Protein AF-0000000068825497 (afdb_homodimer)

Radius of gyration: 39.22 Å; Cα contacts (8 Å, |Δi|>4): 612; chains: 2; bounding box: 68×153×98 Å

Sequence (380 aa):
MENYKKGKNVEEPLNRNNIPIPNLPNNFLWMQVRGGSKIRNLLTHALNEFPETKNVVWTGFGPSVGKAVTCAELTKREYNNRLHQITKLSHRQVDEYWDPLLPELDKLVVKRKLPMIHIYLSIDPINSKELGYQAPGVFLPYKSHDPKAKKKFNNNRSKTNKKTNNKNLRKNENSGQSTSKDNTDVKMELMENYKKGKNVEEPLNRNNIPIPNLPNNFLWMQVRGGSKIRNLLTHALNEFPETKNVVWTGFGPSVGKAVTCAELTKREYNNRLHQITKLSHRQVDEYWDPLLPELDKLVVKRKLPMIHIYLSIDPINSKELGYQAPGVFLPYKSHDPKAKKKFNNNRSKTNKKTNNKNLRKNENSGQSTSKDNTDVKMEL

Foldseek 3Di:
DVQKAWDDKDWDDDDPVPPPDPPDDPQAAEQEFDPPDDLVVSLVVCVVCCVPRQKYKQKYWAPCQVVSVVSVQVNCVVVVQQKKKAKDKDWIKMWIWIGGNDPPDDIDTDIDTIIMMIMMIGNDDDDCPDHRIDGGDPDPPDDPPPVPPPPPPPPCPVPPPPPPVVDDDDDDDDDYDDDDDDYDDDDDDD/DVQKAWDDKDWDDDDPVPPPDPPDDPQAAEQEFDPPDDLVVSLVVCVVCCVPRQKYKQKYWAPCQVVSVVSVLVNCVVVVQQKKKAKDKDWIWMWIWIGGNDPVDDIDTDIDTIIMMIMMIGNDDDDCPDHRIDGGDPDPNDDPPPVPPPPPPVPCPPDDDDPDDDPDDDDDDDDDDDDDDDDDDPDDDD

Structure (mmCIF, N/CA/C/O backbone):
data_AF-0000000068825497-model_v1
#
loop_
_entity.id
_entity.type
_entity.pdbx_description
1 polymer 'DNA/RNA-binding protein Alba-like domain-containing protein'
#
loop_
_atom_site.group_PDB
_atom_site.id
_atom_site.type_symbol
_atom_site.label_atom_id
_atom_site.label_alt_id
_atom_site.label_comp_id
_atom_site.label_asym_id
_atom_site.label_entity_id
_atom_site.label_seq_id
_atom_site.pdbx_PDB_ins_code
_atom_site.Cartn_x
_atom_site.Cartn_y
_atom_site.Cartn_z
_atom_site.occupancy
_atom_site.B_iso_or_equiv
_atom_site.auth_seq_id
_atom_site.auth_comp_id
_atom_site.auth_asym_id
_atom_site.auth_atom_id
_atom_site.pdbx_PDB_model_num
ATOM 1 N N . MET A 1 1 ? 15.594 -28.062 -2.637 1 78.06 1 MET A N 1
ATOM 2 C CA . MET A 1 1 ? 16.516 -26.969 -2.289 1 78.06 1 MET A CA 1
ATOM 3 C C . MET A 1 1 ? 17.609 -27.469 -1.344 1 78.06 1 MET A C 1
ATOM 5 O O . MET A 1 1 ? 18.562 -26.734 -1.059 1 78.06 1 MET A O 1
ATOM 9 N N . GLU A 1 2 ? 17.594 -28.719 -0.977 1 86.69 2 GLU A N 1
ATOM 10 C CA . GLU A 1 2 ? 18.531 -29.297 -0.02 1 86.69 2 GLU A CA 1
ATOM 11 C C . GLU A 1 2 ? 19.953 -29.312 -0.585 1 86.69 2 GLU A C 1
ATOM 13 O O . GLU A 1 2 ? 20.922 -29.234 0.165 1 86.69 2 GLU A O 1
ATOM 18 N N . ASN A 1 3 ? 20.078 -29.438 -1.83 1 93.31 3 ASN A N 1
ATOM 19 C CA . ASN A 1 3 ? 21.391 -29.5 -2.447 1 93.31 3 ASN A CA 1
ATOM 20 C C . ASN A 1 3 ? 21.844 -28.125 -2.951 1 93.31 3 ASN A C 1
ATOM 22 O O . ASN A 1 3 ? 22.766 -28.031 -3.764 1 93.31 3 ASN A O 1
ATOM 26 N N . TYR A 1 4 ? 21.141 -27.141 -2.564 1 95.88 4 TYR A N 1
ATOM 27 C CA . TYR A 1 4 ? 21.453 -25.797 -3.037 1 95.88 4 TYR A CA 1
ATOM 28 C C . TYR A 1 4 ? 21.609 -24.828 -1.87 1 95.88 4 TYR A C 1
ATOM 30 O O . TYR A 1 4 ? 21.078 -25.062 -0.786 1 95.88 4 TYR A O 1
ATOM 38 N N . LYS A 1 5 ? 22.484 -23.828 -2.057 1 95.81 5 LYS A N 1
ATOM 39 C CA . LYS A 1 5 ? 22.609 -22.672 -1.158 1 95.81 5 LYS A CA 1
ATOM 40 C C . LYS A 1 5 ? 22.172 -21.391 -1.852 1 95.81 5 LYS A C 1
ATOM 42 O O . LYS A 1 5 ? 22.5 -21.172 -3.02 1 95.81 5 LYS A O 1
ATOM 47 N N . LYS A 1 6 ? 21.406 -20.578 -1.039 1 93.69 6 LYS A N 1
ATOM 48 C CA . LYS A 1 6 ? 20.938 -19.328 -1.613 1 93.69 6 LYS A CA 1
ATOM 49 C C . LYS A 1 6 ? 22.109 -18.422 -2.01 1 93.69 6 LYS A C 1
ATOM 51 O O . LYS A 1 6 ? 23.062 -18.266 -1.241 1 93.69 6 LYS A O 1
ATOM 56 N N . GLY A 1 7 ? 22.047 -17.953 -3.213 1 94.88 7 GLY A N 1
ATOM 57 C CA . GLY A 1 7 ? 23.047 -17.031 -3.729 1 94.88 7 GLY A CA 1
ATOM 58 C C . GLY A 1 7 ? 22.578 -15.594 -3.77 1 94.88 7 GLY A C 1
ATOM 59 O O . GLY A 1 7 ? 21.953 -15.117 -2.824 1 94.88 7 GLY A O 1
ATOM 60 N N . LYS A 1 8 ? 22.969 -14.891 -4.812 1 94.88 8 LYS A N 1
ATOM 61 C CA . LYS A 1 8 ? 22.656 -13.469 -4.941 1 94.88 8 LYS A CA 1
ATOM 62 C C . LYS A 1 8 ? 21.25 -13.266 -5.504 1 94.88 8 LYS A C 1
ATOM 64 O O . LYS A 1 8 ? 20.719 -14.141 -6.191 1 94.88 8 LYS A O 1
ATOM 69 N N . ASN A 1 9 ? 20.688 -12.156 -5.102 1 93.81 9 ASN A N 1
ATOM 70 C CA . ASN A 1 9 ? 19.453 -11.68 -5.723 1 93.81 9 ASN A CA 1
ATOM 71 C C . ASN A 1 9 ? 19.734 -10.547 -6.711 1 93.81 9 ASN A C 1
ATOM 73 O O . ASN A 1 9 ? 20.547 -9.664 -6.441 1 93.81 9 ASN A O 1
ATOM 77 N N . VAL A 1 10 ? 19.125 -10.68 -7.891 1 95 10 VAL A N 1
ATOM 78 C CA . VAL A 1 10 ? 19.219 -9.609 -8.883 1 95 10 VAL A CA 1
ATOM 79 C C . VAL A 1 10 ? 17.812 -9.078 -9.188 1 95 10 VAL A C 1
ATOM 81 O O . VAL A 1 10 ? 16.969 -9.805 -9.703 1 95 10 VAL A O 1
ATOM 84 N N . GLU A 1 11 ? 17.625 -7.785 -8.852 1 93.62 11 GLU A N 1
ATOM 85 C CA . GLU A 1 11 ? 16.328 -7.156 -9.086 1 93.62 11 GLU A CA 1
ATOM 86 C C . GLU A 1 11 ? 16.266 -6.539 -10.484 1 93.62 11 GLU A C 1
ATOM 88 O O . GLU A 1 11 ? 17.25 -5.945 -10.945 1 93.62 11 GLU A O 1
ATOM 93 N N . GLU A 1 12 ? 15.117 -6.719 -11.07 1 94 12 GLU A N 1
ATOM 94 C CA . GLU A 1 12 ? 14.883 -6.039 -12.344 1 94 12 GLU A CA 1
ATOM 95 C C . GLU A 1 12 ? 15.086 -4.531 -12.203 1 94 12 GLU A C 1
ATOM 97 O O . GLU A 1 12 ? 14.602 -3.918 -11.25 1 94 12 GLU A O 1
ATOM 102 N N . PRO A 1 13 ? 15.891 -3.98 -13.133 1 94.38 13 PRO A N 1
ATOM 103 C CA . PRO A 1 13 ? 16.062 -2.529 -13.062 1 94.38 13 PRO A CA 1
ATOM 104 C C . PRO A 1 13 ? 14.758 -1.767 -13.219 1 94.38 13 PRO A C 1
ATOM 106 O O . PRO A 1 13 ? 13.891 -2.17 -14 1 94.38 13 PRO A O 1
ATOM 109 N N . LEU A 1 14 ? 14.672 -0.689 -12.43 1 95.19 14 LEU A N 1
ATOM 110 C CA . LEU A 1 14 ? 13.508 0.176 -12.562 1 95.19 14 LEU A CA 1
ATOM 111 C C . LEU A 1 14 ? 13.656 1.101 -13.766 1 95.19 14 LEU A C 1
ATOM 113 O O . LEU A 1 14 ? 14.734 1.627 -14.023 1 95.19 14 LEU A O 1
ATOM 117 N N . ASN A 1 15 ? 12.547 1.117 -14.5 1 95.25 15 ASN A N 1
ATOM 118 C CA . ASN A 1 15 ? 12.5 1.943 -15.703 1 95.25 15 ASN A CA 1
ATOM 119 C C . ASN A 1 15 ? 11.305 2.898 -15.68 1 95.25 15 ASN A C 1
ATOM 121 O O . ASN A 1 15 ? 10.164 2.471 -15.5 1 95.25 15 ASN A O 1
ATOM 125 N N . ARG A 1 16 ? 11.531 4.141 -15.953 1 95.56 16 ARG A N 1
ATOM 126 C CA . ARG A 1 16 ? 10.523 5.199 -15.914 1 95.56 16 ARG A CA 1
ATOM 127 C C . ARG A 1 16 ? 9.398 4.922 -16.891 1 95.56 16 ARG A C 1
ATOM 129 O O . ARG A 1 16 ? 8.234 5.254 -16.625 1 95.56 16 ARG A O 1
ATOM 136 N N . ASN A 1 17 ? 9.742 4.281 -17.969 1 94.19 17 ASN A N 1
ATOM 137 C CA . ASN A 1 17 ? 8.781 4.043 -19.031 1 94.19 17 ASN A CA 1
ATOM 138 C C . ASN A 1 17 ? 7.875 2.854 -18.719 1 94.19 17 ASN A C 1
ATOM 140 O O . ASN A 1 17 ? 6.855 2.65 -19.391 1 94.19 17 ASN A O 1
ATOM 144 N N . ASN A 1 18 ? 8.211 2.146 -17.672 1 94.69 18 ASN A N 1
ATOM 145 C CA . ASN A 1 18 ? 7.438 0.956 -17.344 1 94.69 18 ASN A CA 1
ATOM 146 C C . ASN A 1 18 ? 6.473 1.218 -16.188 1 94.69 18 ASN A C 1
ATOM 148 O O . ASN A 1 18 ? 5.758 0.315 -15.758 1 94.69 18 ASN A O 1
ATOM 152 N N . ILE A 1 19 ? 6.465 2.426 -15.695 1 97.12 19 ILE A N 1
ATOM 153 C CA . ILE A 1 19 ? 5.48 2.768 -14.68 1 97.12 19 ILE A CA 1
ATOM 154 C C . ILE A 1 19 ? 4.074 2.658 -15.258 1 97.12 19 ILE A C 1
ATOM 156 O O . ILE A 1 19 ? 3.777 3.254 -16.297 1 97.12 19 ILE A O 1
ATOM 160 N N . PRO A 1 20 ? 3.26 1.878 -14.578 1 96.31 20 PRO A N 1
ATOM 161 C CA . PRO A 1 20 ? 1.957 1.578 -15.18 1 96.31 20 PRO A CA 1
ATOM 162 C C . PRO A 1 20 ? 0.936 2.691 -14.961 1 96.31 20 PRO A C 1
ATOM 164 O O . PRO A 1 20 ? -0.223 2.416 -14.641 1 96.31 20 PRO A O 1
ATOM 167 N N . ILE A 1 21 ? 1.266 3.859 -15.008 1 97.19 21 ILE A N 1
ATOM 168 C CA . ILE A 1 21 ? 0.404 5.035 -14.945 1 97.19 21 ILE A CA 1
ATOM 169 C C . ILE A 1 21 ? 0.469 5.793 -16.266 1 97.19 21 ILE A C 1
ATOM 171 O O . ILE A 1 21 ? 1.541 6.238 -16.688 1 97.19 21 ILE A O 1
ATOM 175 N N . PRO A 1 22 ? -0.657 5.922 -16.891 1 96.38 22 PRO A N 1
ATOM 176 C CA . PRO A 1 22 ? -0.635 6.547 -18.219 1 96.38 22 PRO A CA 1
ATOM 177 C C . PRO A 1 22 ? -0.431 8.062 -18.156 1 96.38 22 PRO A C 1
ATOM 179 O O . PRO A 1 22 ? -0.707 8.68 -17.125 1 96.38 22 PRO A O 1
ATOM 182 N N . ASN A 1 23 ? 0.125 8.641 -19.188 1 96.19 23 ASN A N 1
ATOM 183 C CA . ASN A 1 23 ? 0.202 10.07 -19.453 1 96.19 23 ASN A CA 1
ATOM 184 C C . ASN A 1 23 ? 0.999 10.797 -18.375 1 96.19 23 ASN A C 1
ATOM 186 O O . ASN A 1 23 ? 0.634 11.906 -17.969 1 96.19 23 ASN A O 1
ATOM 190 N N . LEU A 1 24 ? 1.971 10.133 -17.859 1 97.81 24 LEU A N 1
ATOM 191 C CA . LEU A 1 24 ? 2.883 10.828 -16.953 1 97.81 24 LEU A CA 1
ATOM 192 C C . LEU A 1 24 ? 3.643 11.93 -17.688 1 97.81 24 LEU A C 1
ATOM 194 O O . LEU A 1 24 ? 4.113 11.719 -18.812 1 97.81 24 LEU A O 1
ATOM 198 N N . PRO A 1 25 ? 3.691 13.078 -17.062 1 97.5 25 PRO A N 1
ATOM 199 C CA . PRO A 1 25 ? 4.52 14.094 -17.719 1 97.5 25 PRO A CA 1
ATOM 200 C C . PRO A 1 25 ? 5.996 13.711 -17.766 1 97.5 25 PRO A C 1
ATOM 202 O O . PRO A 1 25 ? 6.445 12.875 -16.984 1 97.5 25 PRO A O 1
ATOM 205 N N . ASN A 1 26 ? 6.777 14.312 -18.625 1 95.62 26 ASN A N 1
ATOM 206 C CA . ASN A 1 26 ? 8.188 13.977 -18.797 1 95.62 26 ASN A CA 1
ATOM 207 C C . ASN A 1 26 ? 9.023 14.406 -17.594 1 95.62 26 ASN A C 1
ATOM 209 O O . ASN A 1 26 ? 10.023 13.773 -17.266 1 95.62 26 ASN A O 1
ATOM 213 N N . ASN A 1 27 ? 8.586 15.414 -16.953 1 96.38 27 ASN A N 1
ATOM 214 C CA . ASN A 1 27 ? 9.422 16 -15.906 1 96.38 27 ASN A CA 1
ATOM 215 C C . ASN A 1 27 ? 8.93 15.625 -14.508 1 96.38 27 ASN A C 1
ATOM 217 O O . ASN A 1 27 ? 9.195 16.344 -13.539 1 96.38 27 ASN A O 1
ATOM 221 N N . PHE A 1 28 ? 8.227 14.523 -14.391 1 98.38 28 PHE A N 1
ATOM 222 C CA . PHE A 1 28 ? 7.781 14.156 -13.055 1 98.38 28 PHE A CA 1
ATOM 223 C C . PHE A 1 28 ? 8.961 13.75 -12.18 1 98.38 28 PHE A C 1
ATOM 225 O O . PHE A 1 28 ? 9.945 13.195 -12.68 1 98.38 28 PHE A O 1
ATOM 232 N N . LEU A 1 29 ? 8.852 14.078 -10.914 1 98.75 29 LEU A N 1
ATOM 233 C CA . LEU A 1 29 ? 9.82 13.602 -9.93 1 98.75 29 LEU A CA 1
ATOM 234 C C . LEU A 1 29 ? 9.57 12.141 -9.586 1 98.75 29 LEU A C 1
ATOM 236 O O . LEU A 1 29 ? 8.43 11.75 -9.297 1 98.75 29 LEU A O 1
ATOM 240 N N . TRP A 1 30 ? 10.586 11.328 -9.656 1 98.81 30 TRP A N 1
ATOM 241 C CA . TRP A 1 30 ? 10.43 9.922 -9.328 1 98.81 30 TRP A CA 1
ATOM 242 C C . TRP A 1 30 ? 11.188 9.578 -8.047 1 98.81 30 TRP A C 1
ATOM 244 O O . TRP A 1 30 ? 12.422 9.531 -8.039 1 98.81 30 TRP A O 1
ATOM 254 N N . MET A 1 31 ? 10.414 9.297 -7.02 1 98.75 31 MET A N 1
ATOM 255 C CA . MET A 1 31 ? 10.953 8.898 -5.723 1 98.75 31 MET A CA 1
ATOM 256 C C . MET A 1 31 ? 10.93 7.383 -5.562 1 98.75 31 MET A C 1
ATOM 258 O O . MET A 1 31 ? 9.867 6.793 -5.367 1 98.75 31 MET A O 1
ATOM 262 N N . GLN A 1 32 ? 12.016 6.754 -5.629 1 97.81 32 GLN A N 1
ATOM 263 C CA . GLN A 1 32 ? 12.141 5.312 -5.426 1 97.81 32 GLN A CA 1
ATOM 264 C C . GLN A 1 32 ? 12.492 4.992 -3.977 1 97.81 32 GLN A C 1
ATOM 266 O O . GLN A 1 32 ? 13.625 5.211 -3.543 1 97.81 32 GLN A O 1
ATOM 271 N N . VAL A 1 33 ? 11.562 4.434 -3.316 1 97.81 33 VAL A N 1
ATOM 272 C CA . VAL A 1 33 ? 11.703 4.176 -1.887 1 97.81 33 VAL A CA 1
ATOM 273 C C . VAL A 1 33 ? 12.352 2.811 -1.668 1 97.81 33 VAL A C 1
ATOM 275 O O . VAL A 1 33 ? 11.898 1.809 -2.232 1 97.81 33 VAL A O 1
ATOM 278 N N . ARG A 1 34 ? 13.359 2.807 -0.888 1 93.81 34 ARG A N 1
ATOM 279 C CA . ARG A 1 34 ? 14.062 1.57 -0.555 1 93.81 34 ARG A CA 1
ATOM 280 C C . ARG A 1 34 ? 13.992 1.285 0.941 1 93.81 34 ARG A C 1
ATOM 282 O O . ARG A 1 34 ? 13.656 2.17 1.731 1 93.81 34 ARG A O 1
ATOM 289 N N . GLY A 1 35 ? 14.305 0.01 1.311 1 88.19 35 GLY A N 1
ATOM 290 C CA . GLY A 1 35 ? 14.242 -0.411 2.701 1 88.19 35 GLY A CA 1
ATOM 291 C C . GLY A 1 35 ? 15.086 0.449 3.623 1 88.19 35 GLY A C 1
ATOM 292 O O . GLY A 1 35 ? 14.641 0.825 4.707 1 88.19 35 GLY A O 1
ATOM 293 N N . GLY A 1 36 ? 16.188 0.831 3.158 1 90.62 36 GLY A N 1
ATOM 294 C CA . GLY A 1 36 ? 17.109 1.592 4 1 90.62 36 GLY A CA 1
ATOM 295 C C . GLY A 1 36 ? 16.891 3.09 3.912 1 90.62 36 GLY A C 1
ATOM 296 O O . GLY A 1 36 ? 17.547 3.861 4.609 1 90.62 36 GLY A O 1
ATOM 297 N N . SER A 1 37 ? 15.898 3.525 3.211 1 92.81 37 SER A N 1
ATOM 298 C CA . SER A 1 37 ? 15.664 4.957 3.035 1 92.81 37 SER A CA 1
ATOM 299 C C . SER A 1 37 ? 15.039 5.57 4.285 1 92.81 37 SER A C 1
ATOM 301 O O . SER A 1 37 ? 14.188 4.953 4.922 1 92.81 37 SER A O 1
ATOM 303 N N . LYS A 1 38 ? 15.469 6.734 4.605 1 95.19 38 LYS A N 1
ATOM 304 C CA . LYS A 1 38 ? 14.844 7.496 5.684 1 95.19 38 LYS A CA 1
ATOM 305 C C . LYS A 1 38 ? 13.719 8.375 5.148 1 95.19 38 LYS A C 1
ATOM 307 O O . LYS A 1 38 ? 13.938 9.195 4.25 1 95.19 38 LYS A O 1
ATOM 312 N N . ILE A 1 39 ? 12.594 8.297 5.703 1 95.56 39 ILE A N 1
ATOM 313 C CA . ILE A 1 39 ? 11.414 9.016 5.242 1 95.56 39 ILE A CA 1
ATOM 314 C C . ILE A 1 39 ? 11.68 10.516 5.262 1 95.56 39 ILE A C 1
ATOM 316 O O . ILE A 1 39 ? 11.32 11.234 4.324 1 95.56 39 ILE A O 1
ATOM 320 N N . ARG A 1 40 ? 12.297 11.023 6.242 1 96.38 40 ARG A N 1
ATOM 321 C CA . ARG A 1 40 ? 12.578 12.445 6.395 1 96.38 40 ARG A CA 1
ATOM 322 C C . ARG A 1 40 ? 13.398 12.969 5.219 1 96.38 40 ARG A C 1
ATOM 324 O O . ARG A 1 40 ? 13.109 14.039 4.684 1 96.38 40 ARG A O 1
ATOM 331 N N . ASN A 1 41 ? 14.359 12.172 4.91 1 97.69 41 ASN A N 1
ATOM 332 C CA . ASN A 1 41 ? 15.211 12.57 3.791 1 97.69 41 ASN A CA 1
ATOM 333 C C . ASN A 1 41 ? 14.438 12.57 2.475 1 97.69 41 ASN A C 1
ATOM 335 O O . ASN A 1 41 ? 14.578 13.492 1.67 1 97.69 41 ASN A O 1
ATOM 339 N N . LEU A 1 42 ? 13.688 11.539 2.307 1 98.25 42 LEU A N 1
ATOM 340 C CA . LEU A 1 42 ? 12.867 11.422 1.102 1 98.25 42 LEU A CA 1
ATOM 341 C C . LEU A 1 42 ? 11.914 12.602 0.973 1 98.25 42 LEU A C 1
ATOM 343 O O . LEU A 1 42 ? 11.836 13.227 -0.087 1 98.25 42 LEU A O 1
ATOM 347 N N . LEU A 1 43 ? 11.266 12.945 2.012 1 98.12 43 LEU A N 1
ATOM 348 C CA . LEU A 1 43 ? 10.266 14.008 2.002 1 98.12 43 LEU A CA 1
ATOM 349 C C . LEU A 1 43 ? 10.914 15.367 1.771 1 98.12 43 LEU A C 1
ATOM 351 O O . LEU A 1 43 ? 10.398 16.172 0.998 1 98.12 43 LEU A O 1
ATOM 355 N N . THR A 1 44 ? 12 15.555 2.49 1 98.38 44 THR A N 1
ATOM 356 C CA . THR A 1 44 ? 12.719 16.812 2.314 1 98.38 44 THR A CA 1
ATOM 357 C C . THR A 1 44 ? 13.078 17.031 0.848 1 98.38 44 THR A C 1
ATOM 359 O O . THR A 1 44 ? 12.812 18.094 0.29 1 98.38 44 THR A O 1
ATOM 362 N N . HIS A 1 45 ? 13.594 16.016 0.27 1 98.38 45 HIS A N 1
ATOM 363 C CA . HIS A 1 45 ? 13.969 16.109 -1.136 1 98.38 45 HIS A CA 1
ATOM 364 C C . HIS A 1 45 ? 12.75 16.344 -2.018 1 98.38 45 HIS A C 1
ATOM 366 O O . HIS A 1 45 ? 12.758 17.219 -2.879 1 98.38 45 HIS A O 1
ATOM 372 N N . ALA A 1 46 ? 11.766 15.562 -1.835 1 98.69 46 ALA A N 1
ATOM 373 C CA . ALA A 1 46 ? 10.555 15.648 -2.65 1 98.69 46 ALA A CA 1
ATOM 374 C C . ALA A 1 46 ? 9.906 17.016 -2.525 1 98.69 46 ALA A C 1
ATOM 376 O O . ALA A 1 46 ? 9.492 17.609 -3.527 1 98.69 46 ALA A O 1
ATOM 377 N N . LEU A 1 47 ? 9.852 17.531 -1.356 1 98.25 47 LEU A N 1
ATOM 378 C CA . LEU A 1 47 ? 9.18 18.812 -1.118 1 98.25 47 LEU A CA 1
ATOM 379 C C . LEU A 1 47 ? 9.984 19.969 -1.689 1 98.25 47 LEU A C 1
ATOM 381 O O . LEU A 1 47 ? 9.414 20.984 -2.084 1 98.25 47 LEU A O 1
ATOM 385 N N . ASN A 1 48 ? 11.234 19.766 -1.712 1 98.5 48 ASN A N 1
ATOM 386 C CA . ASN A 1 48 ? 12.086 20.766 -2.326 1 98.5 48 ASN A CA 1
ATOM 387 C C . ASN A 1 48 ? 11.914 20.797 -3.842 1 98.5 48 ASN A C 1
ATOM 389 O O . ASN A 1 48 ? 11.953 21.875 -4.453 1 98.5 48 ASN A O 1
ATOM 393 N N . GLU A 1 49 ? 11.711 19.688 -4.48 1 98.5 49 GLU A N 1
ATOM 394 C CA . GLU A 1 49 ? 11.656 19.578 -5.934 1 98.5 49 GLU A CA 1
ATOM 395 C C . GLU A 1 49 ? 10.227 19.766 -6.449 1 98.5 49 GLU A C 1
ATOM 397 O O . GLU A 1 49 ? 10.023 20.234 -7.57 1 98.5 49 GLU A O 1
ATOM 402 N N . PHE A 1 50 ? 9.25 19.484 -5.703 1 98.38 50 PH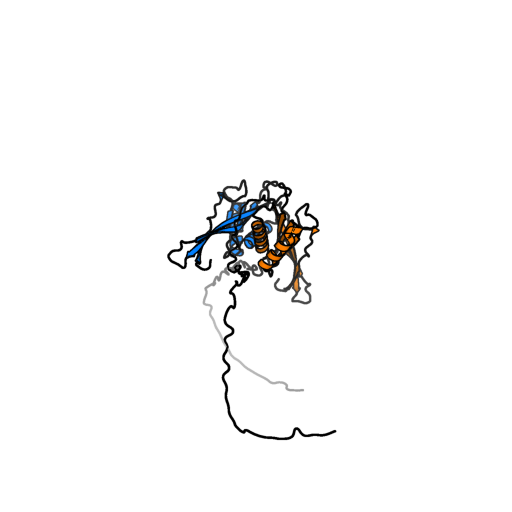E A N 1
ATOM 403 C CA . PHE A 1 50 ? 7.855 19.359 -6.129 1 98.38 50 PHE A CA 1
ATOM 404 C C . PHE A 1 50 ? 7.34 20.703 -6.652 1 98.38 50 PHE A C 1
ATOM 406 O O . PHE A 1 50 ? 6.594 20.734 -7.633 1 98.38 50 PHE A O 1
ATOM 413 N N . PRO A 1 51 ? 7.715 21.828 -6.008 1 97.75 51 PRO A N 1
ATOM 414 C CA . PRO A 1 51 ? 7.219 23.109 -6.527 1 97.75 51 PRO A CA 1
ATOM 415 C C . PRO A 1 51 ? 7.566 23.328 -8 1 97.75 51 PRO A C 1
ATOM 417 O O . PRO A 1 51 ? 6.801 23.953 -8.734 1 97.75 51 PRO A O 1
ATOM 420 N N . GLU A 1 52 ? 8.586 22.75 -8.438 1 97.81 52 GLU A N 1
ATOM 421 C CA . GLU A 1 52 ? 9 22.891 -9.836 1 97.81 52 GLU A CA 1
ATOM 422 C C . GLU A 1 52 ? 8.359 21.828 -10.711 1 97.81 52 GLU A C 1
ATOM 424 O O . GLU A 1 52 ? 7.836 22.125 -11.789 1 97.81 52 GLU A O 1
ATOM 429 N N . THR A 1 53 ? 8.312 20.625 -10.258 1 98 53 THR A N 1
ATOM 430 C CA . THR A 1 53 ? 7.855 19.516 -11.078 1 98 53 THR A CA 1
ATOM 431 C C . THR A 1 53 ? 6.332 19.406 -11.055 1 98 53 THR A C 1
ATOM 433 O O . THR A 1 53 ? 5.715 19.031 -12.047 1 98 53 THR A O 1
ATOM 436 N N . LYS A 1 54 ? 5.734 19.641 -9.844 1 98.25 54 LYS A N 1
ATOM 437 C CA . LYS A 1 54 ? 4.297 19.625 -9.594 1 98.25 54 LYS A CA 1
ATOM 438 C C . LYS A 1 54 ? 3.727 18.219 -9.742 1 98.25 54 LYS A C 1
ATOM 440 O O . LYS A 1 54 ? 2.514 18.016 -9.648 1 98.25 54 LYS A O 1
ATOM 445 N N . ASN A 1 55 ? 4.586 17.266 -10.117 1 98.75 55 ASN A N 1
ATOM 446 C CA . ASN A 1 55 ? 4.285 15.852 -10.32 1 98.75 55 ASN A CA 1
ATOM 447 C C . ASN A 1 55 ? 5.32 14.953 -9.648 1 98.75 55 ASN A C 1
ATOM 449 O O . ASN A 1 55 ? 6.523 15.148 -9.828 1 98.75 55 ASN A O 1
ATOM 453 N N . VAL A 1 56 ? 4.836 14.031 -8.891 1 98.88 56 VAL A N 1
ATOM 454 C CA . VAL A 1 56 ? 5.758 13.102 -8.242 1 98.88 56 VAL A CA 1
ATOM 455 C C . VAL A 1 56 ? 5.156 11.695 -8.25 1 98.88 56 VAL A C 1
ATOM 457 O O . VAL A 1 56 ? 3.949 11.523 -8.078 1 98.88 56 VAL A O 1
ATOM 460 N N . VAL A 1 57 ? 5.965 10.688 -8.469 1 98.94 57 VAL A N 1
ATOM 461 C CA . VAL A 1 57 ? 5.602 9.281 -8.312 1 98.94 57 VAL A CA 1
ATOM 462 C C . VAL A 1 57 ? 6.41 8.664 -7.18 1 98.94 57 VAL A C 1
ATOM 464 O O . VAL A 1 57 ? 7.641 8.664 -7.219 1 98.94 57 VAL A O 1
ATOM 467 N N . TRP A 1 58 ? 5.707 8.195 -6.227 1 98.81 58 TRP A N 1
ATOM 468 C CA . TRP A 1 58 ? 6.312 7.395 -5.168 1 98.81 58 TRP A CA 1
ATOM 469 C C . TRP A 1 58 ? 6.242 5.91 -5.512 1 98.81 58 TRP A C 1
ATOM 471 O O . TRP A 1 58 ? 5.156 5.359 -5.715 1 98.81 58 TRP A O 1
ATOM 481 N N . THR A 1 59 ? 7.383 5.25 -5.609 1 98.56 59 THR A N 1
ATOM 482 C CA . THR A 1 59 ? 7.438 3.82 -5.906 1 98.56 59 THR A CA 1
ATOM 483 C C . THR A 1 59 ? 8.125 3.061 -4.773 1 98.56 59 THR A C 1
ATOM 485 O O . THR A 1 59 ? 9.203 3.443 -4.328 1 98.56 59 THR A O 1
ATOM 488 N N . GLY A 1 60 ? 7.449 2.102 -4.262 1 97.38 60 GLY A N 1
ATOM 489 C CA . GLY A 1 60 ? 8.008 1.186 -3.281 1 97.38 60 GLY A CA 1
ATOM 490 C C . GLY A 1 60 ? 7.77 -0.273 -3.621 1 97.38 60 GLY A C 1
ATOM 491 O O . GLY A 1 60 ? 6.773 -0.608 -4.266 1 97.38 60 GLY A O 1
ATOM 492 N N . PHE A 1 61 ? 8.57 -1.175 -3.133 1 95.19 61 PHE A N 1
ATOM 493 C CA . PHE A 1 61 ? 8.445 -2.604 -3.395 1 95.19 61 PHE A CA 1
ATOM 494 C C . PHE A 1 61 ? 8.891 -3.416 -2.184 1 95.19 61 PHE A C 1
ATOM 496 O O . PHE A 1 61 ? 9.758 -2.986 -1.428 1 95.19 61 PHE A O 1
ATOM 503 N N . GLY A 1 62 ? 8.312 -4.578 -2.098 1 91.56 62 GLY A N 1
ATOM 504 C CA . GLY A 1 62 ? 8.594 -5.402 -0.935 1 91.56 62 GLY A CA 1
ATOM 505 C C . GLY A 1 62 ? 8.336 -4.691 0.38 1 91.56 62 GLY A C 1
ATOM 506 O O . GLY A 1 62 ? 7.238 -4.176 0.605 1 91.56 62 GLY A O 1
ATOM 507 N N . PRO A 1 63 ? 9.328 -4.637 1.197 1 89.62 63 PRO A N 1
ATOM 508 C CA . PRO A 1 63 ? 9.164 -4.031 2.521 1 89.62 63 PRO A CA 1
ATOM 509 C C . PRO A 1 63 ? 8.961 -2.52 2.459 1 89.62 63 PRO A C 1
ATOM 511 O O . PRO A 1 63 ? 8.531 -1.91 3.443 1 89.62 63 PRO A O 1
ATOM 514 N N . SER A 1 64 ? 9.203 -1.928 1.344 1 95.75 64 SER A N 1
ATOM 515 C CA . SER A 1 64 ? 9.156 -0.472 1.267 1 95.75 64 SER A CA 1
ATOM 516 C C . SER A 1 64 ? 7.801 0.008 0.757 1 95.75 64 SER A C 1
ATOM 518 O O . SER A 1 64 ? 7.562 1.213 0.658 1 95.75 64 SER A O 1
ATOM 520 N N . VAL A 1 65 ? 6.941 -0.85 0.498 1 96.06 65 VAL A N 1
ATOM 521 C CA . VAL A 1 65 ? 5.609 -0.489 0.021 1 96.06 65 VAL A CA 1
ATOM 522 C C . VAL A 1 65 ? 4.938 0.446 1.022 1 96.06 65 VAL A C 1
ATOM 524 O O . VAL A 1 65 ? 4.445 1.515 0.651 1 96.06 65 VAL A O 1
ATOM 527 N N . GLY A 1 66 ? 4.891 0.041 2.275 1 94.69 66 GLY A N 1
ATOM 528 C CA . GLY A 1 66 ? 4.297 0.873 3.312 1 94.69 66 GLY A CA 1
ATOM 529 C C . GLY A 1 66 ? 4.934 2.248 3.408 1 94.69 66 GLY A C 1
ATOM 530 O O . GLY A 1 66 ? 4.238 3.244 3.615 1 94.69 66 GLY A O 1
ATOM 531 N N . LYS A 1 67 ? 6.211 2.279 3.299 1 95.56 67 LYS A N 1
ATOM 532 C CA . LYS A 1 67 ? 6.941 3.541 3.361 1 95.56 67 LYS A CA 1
ATOM 533 C C . LYS A 1 67 ? 6.535 4.469 2.221 1 95.56 67 LYS A C 1
ATOM 535 O O . LYS A 1 67 ? 6.414 5.68 2.41 1 95.56 67 LYS A O 1
ATOM 540 N N . ALA A 1 68 ? 6.371 3.885 1.044 1 97.81 68 ALA A N 1
ATOM 541 C CA . ALA A 1 68 ? 5.93 4.672 -0.103 1 97.81 68 ALA A CA 1
ATOM 542 C C . ALA A 1 68 ? 4.551 5.277 0.145 1 97.81 68 ALA A C 1
ATOM 544 O O . ALA A 1 68 ? 4.316 6.449 -0.161 1 97.81 68 ALA A O 1
ATOM 545 N N . VAL A 1 69 ? 3.676 4.496 0.761 1 97.31 69 VAL A N 1
ATOM 546 C CA . VAL A 1 69 ? 2.332 4.977 1.073 1 97.31 69 VAL A CA 1
ATOM 547 C C . VAL A 1 69 ? 2.414 6.129 2.07 1 97.31 69 VAL A C 1
ATOM 549 O O . VAL A 1 69 ? 1.745 7.152 1.899 1 97.31 69 VAL A O 1
ATOM 552 N N . THR A 1 70 ? 3.23 5.996 3.033 1 95.31 70 THR A N 1
ATOM 553 C CA . THR A 1 70 ? 3.418 7.027 4.051 1 95.31 70 THR A CA 1
ATOM 554 C C . THR A 1 70 ? 3.951 8.312 3.428 1 95.31 70 THR A C 1
ATOM 556 O O . THR A 1 70 ? 3.455 9.406 3.719 1 95.31 70 THR A O 1
ATOM 559 N N . CYS A 1 71 ? 4.918 8.188 2.6 1 97.38 71 CYS A N 1
ATOM 560 C CA . CYS A 1 71 ? 5.492 9.359 1.952 1 97.38 71 CYS A CA 1
ATOM 561 C C . CYS A 1 71 ? 4.453 10.078 1.102 1 97.38 71 CYS A C 1
ATOM 563 O O . CYS A 1 71 ? 4.371 11.305 1.117 1 97.38 71 CYS A O 1
ATOM 565 N N . ALA A 1 72 ? 3.736 9.305 0.383 1 97.62 72 ALA A N 1
ATOM 566 C CA . ALA A 1 72 ? 2.684 9.883 -0.447 1 97.62 72 ALA A CA 1
ATOM 567 C C . ALA A 1 72 ? 1.684 10.664 0.401 1 97.62 72 ALA A C 1
ATOM 569 O O . ALA A 1 72 ? 1.307 11.781 0.053 1 97.62 72 ALA A O 1
ATOM 570 N N . GLU A 1 73 ? 1.308 10.086 1.486 1 95.19 73 GLU A N 1
ATOM 571 C CA . GLU A 1 73 ? 0.353 10.727 2.383 1 95.19 73 GLU A CA 1
ATOM 572 C C . GLU A 1 73 ? 0.922 12.023 2.959 1 95.19 73 GLU A C 1
ATOM 574 O O . GLU A 1 73 ? 0.227 13.039 3.021 1 95.19 73 GLU A O 1
ATOM 579 N N . LEU A 1 74 ? 2.08 11.953 3.402 1 95 74 LEU A N 1
ATOM 580 C CA . LEU A 1 74 ? 2.723 13.141 3.971 1 95 74 LEU A CA 1
ATOM 581 C C . LEU A 1 74 ? 2.873 14.234 2.92 1 95 74 LEU A C 1
ATOM 583 O O . LEU A 1 74 ? 2.727 15.414 3.227 1 95 74 LEU A O 1
ATOM 587 N N . THR A 1 75 ? 3.205 13.828 1.695 1 97.19 75 THR A N 1
ATOM 588 C CA . THR A 1 75 ? 3.264 14.797 0.607 1 97.19 75 THR A CA 1
ATOM 589 C C . THR A 1 75 ? 1.912 15.477 0.418 1 97.19 75 THR A C 1
ATOM 591 O O . THR A 1 75 ? 1.842 16.703 0.299 1 97.19 75 THR A O 1
ATOM 594 N N . LYS A 1 76 ? 0.875 14.695 0.407 1 95.69 76 LYS A N 1
ATOM 595 C CA . LYS A 1 76 ? -0.468 15.25 0.259 1 95.69 76 LYS A CA 1
ATOM 596 C C . LYS A 1 76 ? -0.78 16.25 1.374 1 95.69 76 LYS A C 1
ATOM 598 O O . LYS A 1 76 ? -1.353 17.312 1.123 1 95.69 76 LYS A O 1
ATOM 603 N N . ARG A 1 77 ? -0.396 15.914 2.518 1 92.69 77 ARG A N 1
ATOM 604 C CA . ARG A 1 77 ? -0.655 16.781 3.664 1 92.69 77 ARG A CA 1
ATOM 605 C C . ARG A 1 77 ? 0.057 18.125 3.512 1 92.69 77 ARG A C 1
ATOM 607 O O . ARG A 1 77 ? -0.5 19.172 3.848 1 92.69 77 ARG A O 1
ATOM 614 N N . GLU A 1 78 ? 1.258 18 3.074 1 95.56 78 GLU A N 1
ATOM 615 C CA . GLU A 1 78 ? 2.039 19.219 2.885 1 95.56 78 GLU A CA 1
ATOM 616 C C . GLU A 1 78 ? 1.347 20.172 1.915 1 95.56 78 GLU A C 1
ATOM 618 O O . GLU A 1 78 ? 1.581 21.391 1.953 1 95.56 78 GLU A O 1
ATOM 623 N N . TYR A 1 79 ? 0.456 19.688 1.101 1 96.44 79 TYR A N 1
ATOM 624 C CA . TYR A 1 79 ? -0.267 20.484 0.126 1 96.44 79 TYR A CA 1
ATOM 625 C C . TYR A 1 79 ? -1.756 20.531 0.449 1 96.44 79 TYR A C 1
ATOM 627 O O . TYR A 1 79 ? -2.592 20.578 -0.456 1 96.44 79 TYR A O 1
ATOM 635 N N . ASN A 1 80 ? -2.029 20.375 1.668 1 93.31 80 ASN A N 1
ATOM 636 C CA . ASN A 1 80 ? -3.365 20.531 2.234 1 93.31 80 ASN A CA 1
ATOM 637 C C . ASN A 1 80 ? -4.359 19.562 1.586 1 93.31 80 ASN A C 1
ATOM 639 O O . ASN A 1 80 ? -5.516 19.922 1.354 1 93.31 80 ASN A O 1
ATOM 643 N N . ASN A 1 81 ? -3.863 18.469 1.069 1 93 81 ASN A N 1
ATOM 644 C CA . ASN A 1 81 ? -4.691 17.406 0.519 1 93 81 ASN A CA 1
ATOM 645 C C . ASN A 1 81 ? -5.422 17.859 -0.744 1 93 81 ASN A C 1
ATOM 647 O O . ASN A 1 81 ? -6.574 17.484 -0.97 1 93 81 ASN A O 1
ATOM 651 N N . ARG A 1 82 ? -4.734 18.625 -1.498 1 94.94 82 ARG A N 1
ATOM 652 C CA . ARG A 1 82 ? -5.32 19.141 -2.73 1 94.94 82 ARG A CA 1
ATOM 653 C C . ARG A 1 82 ? -4.797 18.375 -3.945 1 94.94 82 ARG A C 1
ATOM 655 O O . ARG A 1 82 ? -5.176 18.672 -5.082 1 94.94 82 ARG A O 1
ATOM 662 N N . LEU A 1 83 ? -4.008 17.391 -3.658 1 97.75 83 LEU A N 1
ATOM 663 C CA . LEU A 1 83 ? -3.367 16.688 -4.77 1 97.75 83 LEU A CA 1
ATOM 664 C C . LEU A 1 83 ? -4.258 15.57 -5.289 1 97.75 83 LEU A C 1
ATOM 666 O O . LEU A 1 83 ? -4.926 14.891 -4.508 1 97.75 83 LEU A O 1
ATOM 670 N N . HIS A 1 84 ? -4.188 15.414 -6.602 1 97.81 84 HIS A N 1
ATOM 671 C CA . HIS A 1 84 ? -4.789 14.258 -7.25 1 97.81 84 HIS A CA 1
ATOM 672 C C . HIS A 1 84 ? -3.867 13.039 -7.172 1 97.81 84 HIS A C 1
ATOM 674 O O . HIS A 1 84 ? -2.643 13.188 -7.195 1 97.81 84 HIS A O 1
ATOM 680 N N . GLN A 1 85 ? -4.5 11.938 -7.133 1 97.69 85 GLN A N 1
ATOM 681 C CA . GLN A 1 85 ? -3.682 10.742 -6.945 1 97.69 85 GLN A CA 1
ATOM 682 C C . GLN A 1 85 ? -4.109 9.625 -7.891 1 97.69 85 GLN A C 1
ATOM 684 O O . GLN A 1 85 ? -5.301 9.453 -8.164 1 97.69 85 GLN A O 1
ATOM 689 N N . ILE A 1 86 ? -3.168 8.844 -8.398 1 97.88 86 ILE A N 1
ATOM 690 C CA . ILE A 1 86 ? -3.389 7.543 -9.023 1 97.88 86 ILE A CA 1
ATOM 691 C C . ILE A 1 86 ? -2.506 6.492 -8.352 1 97.88 86 ILE A C 1
ATOM 693 O O . ILE A 1 86 ? -1.304 6.703 -8.18 1 97.88 86 ILE A O 1
ATOM 697 N N . THR A 1 87 ? -3.064 5.406 -7.969 1 97.31 87 THR A N 1
ATOM 698 C CA . THR A 1 87 ? -2.336 4.301 -7.355 1 97.31 87 THR A CA 1
ATOM 699 C C . THR A 1 87 ? -2.404 3.055 -8.234 1 97.31 87 THR A C 1
ATOM 701 O O . THR A 1 87 ? -3.479 2.682 -8.711 1 97.31 87 THR A O 1
ATOM 704 N N . LYS A 1 88 ? -1.24 2.484 -8.461 1 96 88 LYS A N 1
ATOM 705 C CA . LYS A 1 88 ? -1.139 1.225 -9.188 1 96 88 LYS A CA 1
ATOM 706 C C . LYS A 1 88 ? -0.304 0.208 -8.414 1 96 88 LYS A C 1
ATOM 708 O O . LYS A 1 88 ? 0.73 0.555 -7.84 1 96 88 LYS A O 1
ATOM 713 N N . LEU A 1 89 ? -0.783 -0.989 -8.352 1 95 89 LEU A N 1
ATOM 714 C CA . LEU A 1 89 ? -0.006 -2.105 -7.82 1 95 89 LEU A CA 1
ATOM 715 C C . LEU A 1 89 ? 0.603 -2.93 -8.945 1 95 89 LEU A C 1
ATOM 717 O O . LEU A 1 89 ? -0.035 -3.141 -9.984 1 95 89 LEU A O 1
ATOM 721 N N . SER A 1 90 ? 1.789 -3.283 -8.766 1 93.56 90 SER A N 1
ATOM 722 C CA . SER A 1 90 ? 2.514 -4.113 -9.719 1 93.56 90 SER A CA 1
ATOM 723 C C . SER A 1 90 ? 3.514 -5.023 -9.016 1 93.56 90 SER A C 1
ATOM 725 O O . SER A 1 90 ? 3.312 -5.395 -7.859 1 93.56 90 SER A O 1
ATOM 727 N N . HIS A 1 91 ? 4.426 -5.566 -9.75 1 92.56 91 HIS A N 1
ATOM 728 C CA . HIS A 1 91 ? 5.461 -6.41 -9.172 1 92.56 91 HIS A CA 1
ATOM 729 C C . HIS A 1 91 ? 6.828 -6.102 -9.781 1 92.56 91 HIS A C 1
ATOM 731 O O . HIS A 1 91 ? 6.914 -5.598 -10.898 1 92.56 91 HIS A O 1
ATOM 737 N N . ARG A 1 92 ? 7.758 -6.34 -8.984 1 93.5 92 ARG A N 1
ATOM 738 C CA . ARG A 1 92 ? 9.148 -6.258 -9.422 1 93.5 92 ARG A CA 1
ATOM 739 C C . ARG A 1 92 ? 9.789 -7.645 -9.469 1 93.5 92 ARG A C 1
ATOM 741 O O . ARG A 1 92 ? 9.734 -8.391 -8.492 1 93.5 92 ARG A O 1
ATOM 748 N N . GLN A 1 93 ? 10.336 -8.008 -10.594 1 93.75 93 GLN A N 1
ATOM 749 C CA . GLN A 1 93 ? 10.945 -9.32 -10.742 1 93.75 93 GLN A CA 1
ATOM 750 C C . GLN A 1 93 ? 12.305 -9.383 -10.055 1 93.75 93 GLN A C 1
ATOM 752 O O . GLN A 1 93 ? 13.102 -8.445 -10.172 1 93.75 93 GLN A O 1
ATOM 757 N N . VAL A 1 94 ? 12.477 -10.453 -9.391 1 94.06 94 VAL A N 1
ATOM 758 C CA . VAL A 1 94 ? 13.75 -10.703 -8.734 1 94.06 94 VAL A CA 1
ATOM 759 C C . VAL A 1 94 ? 14.266 -12.094 -9.117 1 94.06 94 VAL A C 1
ATOM 761 O O . VAL A 1 94 ? 13.555 -13.094 -8.953 1 94.06 94 VAL A O 1
ATOM 764 N N . ASP A 1 95 ? 15.445 -12.109 -9.672 1 95.44 95 ASP A N 1
ATOM 765 C CA . ASP A 1 95 ? 16.109 -13.383 -9.906 1 95.44 95 ASP A CA 1
ATOM 766 C C . ASP A 1 95 ? 16.938 -13.797 -8.68 1 95.44 95 ASP A C 1
ATOM 768 O O . ASP A 1 95 ? 17.891 -13.117 -8.305 1 95.44 95 ASP A O 1
ATOM 772 N N . GLU A 1 96 ? 16.453 -14.82 -8.148 1 94.06 96 GLU A N 1
ATOM 773 C CA . GLU A 1 96 ? 17.188 -15.391 -7.02 1 94.06 96 GLU A CA 1
ATOM 774 C C . GLU A 1 96 ? 18.094 -16.531 -7.465 1 94.06 96 GLU A C 1
ATOM 776 O O . GLU A 1 96 ? 17.609 -17.562 -7.949 1 94.06 96 GLU A O 1
ATOM 781 N N . TYR A 1 97 ? 19.328 -16.375 -7.215 1 95.19 97 TYR A N 1
ATOM 782 C CA . TYR A 1 97 ? 20.281 -17.391 -7.629 1 95.19 97 TYR A CA 1
ATOM 783 C C . TYR A 1 97 ? 20.609 -18.344 -6.477 1 95.19 97 TYR A C 1
ATOM 785 O O . TYR A 1 97 ? 20.75 -17.906 -5.332 1 95.19 97 TYR A O 1
ATOM 793 N N . TRP A 1 98 ? 20.625 -19.672 -6.879 1 95.25 98 TRP A N 1
ATOM 794 C CA . TRP A 1 98 ? 20.953 -20.703 -5.91 1 95.25 98 TRP A CA 1
ATOM 795 C C . TRP A 1 98 ? 22.141 -21.531 -6.395 1 95.25 98 TRP A C 1
ATOM 797 O O . TRP A 1 98 ? 22.125 -22.062 -7.508 1 95.25 98 TRP A O 1
ATOM 807 N N . ASP A 1 99 ? 23.094 -21.578 -5.582 1 96 99 ASP A N 1
ATOM 808 C CA . ASP A 1 99 ? 24.328 -22.281 -5.934 1 96 99 ASP A CA 1
ATOM 809 C C . ASP A 1 99 ? 24.266 -23.75 -5.52 1 96 99 ASP A C 1
ATOM 811 O O . ASP A 1 99 ? 23.906 -24.062 -4.379 1 96 99 ASP A O 1
ATOM 815 N N . PRO A 1 100 ? 24.609 -24.547 -6.461 1 94.81 100 PRO A N 1
ATOM 816 C CA . PRO A 1 100 ? 24.594 -25.969 -6.109 1 94.81 100 PRO A CA 1
ATOM 817 C C . PRO A 1 100 ? 25.734 -26.344 -5.156 1 94.81 100 PRO A C 1
ATOM 819 O O . PRO A 1 100 ? 26.812 -25.781 -5.227 1 94.81 100 PRO A O 1
ATOM 822 N N . LEU A 1 101 ? 25.375 -27.234 -4.297 1 94.88 101 LEU A N 1
ATOM 823 C CA . LEU A 1 101 ? 26.375 -27.719 -3.359 1 94.88 101 LEU A CA 1
ATOM 824 C C . LEU A 1 101 ? 27.219 -28.812 -3.996 1 94.88 101 LEU A C 1
ATOM 826 O O . LEU A 1 101 ? 28.297 -29.172 -3.48 1 94.88 101 LEU A O 1
ATOM 830 N N . LEU A 1 102 ? 26.719 -29.484 -5.02 1 93.69 102 LEU A N 1
ATOM 831 C CA . LEU A 1 102 ? 27.438 -30.516 -5.762 1 93.69 102 LEU A CA 1
ATOM 832 C C . LEU A 1 102 ? 27.906 -29.984 -7.113 1 93.69 102 LEU A C 1
ATOM 834 O O . LEU A 1 102 ? 27.141 -29.312 -7.824 1 93.69 102 LEU A O 1
ATOM 838 N N . PRO A 1 103 ? 29.078 -30.281 -7.531 1 92 103 PRO A N 1
ATOM 839 C CA . PRO A 1 103 ? 29.672 -29.734 -8.758 1 92 103 PRO A CA 1
ATOM 840 C C . PRO A 1 103 ? 28.906 -30.156 -10.016 1 92 103 PRO A C 1
ATOM 842 O O . PRO A 1 103 ? 28.938 -29.453 -11.023 1 92 103 PRO A O 1
ATOM 845 N N . GLU A 1 104 ? 28.172 -31.234 -9.938 1 93.81 104 GLU A N 1
ATOM 846 C CA . GLU A 1 104 ? 27.469 -31.766 -11.102 1 93.81 104 GLU A CA 1
ATOM 847 C C . GLU A 1 104 ? 26.156 -31.031 -11.352 1 93.81 104 GLU A C 1
ATOM 849 O O . GLU A 1 104 ? 25.578 -31.141 -12.43 1 93.81 104 GLU A O 1
ATOM 854 N N . LEU A 1 105 ? 25.766 -30.391 -10.289 1 94.19 105 LEU A N 1
ATOM 855 C CA . LEU A 1 105 ? 24.484 -29.703 -10.398 1 94.19 105 LEU A CA 1
ATOM 856 C C . LEU A 1 105 ? 24.672 -28.281 -10.922 1 94.19 105 LEU A C 1
ATOM 858 O O . LEU A 1 105 ? 25.672 -27.641 -10.625 1 94.19 105 LEU A O 1
ATOM 862 N N . ASP A 1 106 ? 23.844 -27.844 -11.766 1 94.12 106 ASP A N 1
ATOM 863 C CA . ASP A 1 106 ? 23.875 -26.484 -12.32 1 94.12 106 ASP A CA 1
ATOM 864 C C . ASP A 1 106 ? 23.25 -25.484 -11.352 1 94.12 106 ASP A C 1
ATOM 866 O O . ASP A 1 106 ? 22.469 -25.859 -10.484 1 94.12 106 ASP A O 1
ATOM 870 N N . LYS A 1 107 ? 23.656 -24.25 -11.57 1 94.5 107 LYS A N 1
ATOM 871 C CA . LYS A 1 107 ? 23.062 -23.141 -10.828 1 94.5 107 LYS A CA 1
ATOM 872 C C . LYS A 1 107 ? 21.562 -23.031 -11.109 1 94.5 107 LYS A C 1
ATOM 874 O O . LYS A 1 107 ? 21.125 -23.203 -12.242 1 94.5 107 LYS A O 1
ATOM 879 N N . LEU A 1 108 ? 20.844 -22.781 -10.016 1 95 108 LEU A N 1
ATOM 880 C CA . LEU A 1 108 ? 19.391 -22.625 -10.148 1 95 108 LEU A CA 1
ATOM 881 C C . LEU A 1 108 ? 19 -21.156 -10.031 1 95 108 LEU A C 1
ATOM 883 O O . LEU A 1 108 ? 19.547 -20.422 -9.195 1 95 108 LEU A O 1
ATOM 887 N N . VAL A 1 109 ? 18.172 -20.688 -10.984 1 95.06 109 VAL A N 1
ATOM 888 C CA . VAL A 1 109 ? 17.609 -19.344 -10.898 1 95.06 109 VAL A CA 1
ATOM 889 C C . VAL A 1 109 ? 16.109 -19.422 -10.625 1 95.06 109 VAL A C 1
ATOM 891 O O . VAL A 1 109 ? 15.367 -20.016 -11.398 1 95.06 109 VAL A O 1
ATOM 894 N N . VAL A 1 110 ? 15.727 -18.906 -9.461 1 93.31 110 VAL A N 1
ATOM 895 C CA . VAL A 1 110 ? 14.305 -18.828 -9.133 1 93.31 110 VAL A CA 1
ATOM 896 C C . VAL A 1 110 ? 13.797 -17.406 -9.383 1 93.31 110 VAL A C 1
ATOM 898 O O . VAL A 1 110 ? 14.352 -16.438 -8.867 1 93.31 110 VAL A O 1
ATOM 901 N N . LYS A 1 111 ? 12.766 -17.297 -10.203 1 92 111 LYS A N 1
ATOM 902 C CA . LYS A 1 111 ? 12.148 -16 -10.477 1 92 111 LYS A CA 1
ATOM 903 C C . LYS A 1 111 ? 11.047 -15.688 -9.469 1 92 111 LYS A C 1
ATOM 905 O O . LYS A 1 111 ? 10.102 -16.453 -9.32 1 92 111 LYS A O 1
ATOM 910 N N . ARG A 1 112 ? 11.336 -14.555 -8.766 1 90.44 112 ARG A N 1
ATOM 911 C CA . ARG A 1 112 ? 10.359 -14.133 -7.766 1 90.44 112 ARG A CA 1
ATOM 912 C C . ARG A 1 112 ? 9.742 -12.789 -8.141 1 90.44 112 ARG A C 1
ATOM 914 O O . ARG A 1 112 ? 10.367 -11.992 -8.852 1 90.44 112 ARG A O 1
ATOM 921 N N . LYS A 1 113 ? 8.539 -12.625 -7.711 1 90.31 113 LYS A N 1
ATOM 922 C CA . LYS A 1 113 ? 7.859 -11.344 -7.902 1 90.31 113 LYS A CA 1
ATOM 923 C C . LYS A 1 113 ? 7.645 -10.633 -6.57 1 90.31 113 LYS A C 1
ATOM 925 O O . LYS A 1 113 ? 7.039 -11.188 -5.652 1 90.31 113 LYS A O 1
ATOM 930 N N . LEU A 1 114 ? 8.148 -9.492 -6.512 1 92.12 114 LEU A N 1
ATOM 931 C CA . LEU A 1 114 ? 7.953 -8.656 -5.332 1 92.12 114 LEU A CA 1
ATOM 932 C C . LEU A 1 114 ? 6.801 -7.68 -5.543 1 92.12 114 LEU A C 1
ATOM 934 O O . LEU A 1 114 ? 6.719 -7.027 -6.586 1 92.12 114 LEU A O 1
ATOM 938 N N . PRO A 1 115 ? 5.863 -7.633 -4.539 1 93.62 115 PRO A N 1
ATOM 939 C CA . PRO A 1 115 ? 4.832 -6.598 -4.664 1 93.62 115 PRO A CA 1
ATOM 940 C C . PRO A 1 115 ? 5.418 -5.191 -4.77 1 93.62 115 PRO A C 1
ATOM 942 O O . PRO A 1 115 ? 6.41 -4.879 -4.102 1 93.62 115 PRO A O 1
ATOM 945 N N . MET A 1 116 ? 4.824 -4.438 -5.629 1 96 116 MET A N 1
ATOM 946 C CA . MET A 1 116 ? 5.273 -3.072 -5.891 1 96 116 MET A CA 1
ATOM 947 C C . MET A 1 116 ? 4.09 -2.119 -6.004 1 96 116 MET A C 1
ATOM 949 O O . MET A 1 116 ? 3.035 -2.49 -6.527 1 96 116 MET A O 1
ATOM 953 N N . ILE A 1 117 ? 4.289 -0.891 -5.457 1 97.31 117 ILE A N 1
ATOM 954 C CA . ILE A 1 117 ? 3.232 0.113 -5.523 1 97.31 117 ILE A CA 1
ATOM 955 C C . ILE A 1 117 ? 3.771 1.388 -6.168 1 97.31 117 ILE A C 1
ATOM 957 O O . ILE A 1 117 ? 4.922 1.77 -5.938 1 97.31 117 ILE A O 1
ATOM 961 N N . HIS A 1 118 ? 3.037 2.004 -7.059 1 98.5 118 HIS A N 1
ATOM 962 C CA . HIS A 1 118 ? 3.271 3.332 -7.617 1 98.5 118 HIS A CA 1
ATOM 963 C C . HIS A 1 118 ? 2.16 4.297 -7.223 1 98.5 118 HIS A C 1
ATOM 965 O O . HIS A 1 118 ? 0.979 4.02 -7.445 1 98.5 118 HIS A O 1
ATOM 971 N N . ILE A 1 119 ? 2.512 5.379 -6.59 1 98.62 119 ILE A N 1
ATOM 972 C CA . ILE A 1 119 ? 1.543 6.41 -6.238 1 98.62 119 ILE A CA 1
ATOM 973 C C . ILE A 1 119 ? 1.915 7.723 -6.922 1 98.62 119 ILE A C 1
ATOM 975 O O . ILE A 1 119 ? 2.92 8.352 -6.574 1 98.62 119 ILE A O 1
ATOM 979 N N . TYR A 1 120 ? 1.122 8.109 -7.883 1 98.81 120 TYR A N 1
ATOM 980 C CA . TYR A 1 120 ? 1.305 9.352 -8.625 1 98.81 120 TYR A CA 1
ATOM 981 C C . TYR A 1 120 ? 0.497 10.484 -8 1 98.81 120 TYR A C 1
ATOM 983 O O . TYR A 1 120 ? -0.711 10.352 -7.789 1 98.81 120 TYR A O 1
ATOM 991 N N . LEU A 1 121 ? 1.157 11.594 -7.672 1 98.69 121 LEU A N 1
ATOM 992 C CA . LEU A 1 121 ? 0.508 12.789 -7.141 1 98.69 121 LEU A CA 1
ATOM 993 C C . LEU A 1 121 ? 0.706 13.977 -8.078 1 98.69 121 LEU A C 1
ATOM 995 O O . LEU A 1 121 ? 1.812 14.195 -8.578 1 98.69 121 LEU A O 1
ATOM 999 N N . SER A 1 122 ? -0.335 14.648 -8.258 1 98.69 122 SER A N 1
ATOM 1000 C CA . SER A 1 122 ? -0.31 15.797 -9.156 1 98.69 122 SER A CA 1
ATOM 1001 C C . SER A 1 122 ? -1.07 16.984 -8.562 1 98.69 122 SER A C 1
ATOM 1003 O O . SER A 1 122 ? -2.137 16.797 -7.969 1 98.69 122 SER A O 1
ATOM 1005 N N . ILE A 1 123 ? -0.576 18.109 -8.734 1 97.44 123 ILE A N 1
ATOM 1006 C CA . ILE A 1 123 ? -1.249 19.328 -8.281 1 97.44 123 ILE A CA 1
ATOM 1007 C C . ILE A 1 123 ? -2.396 19.672 -9.227 1 97.44 123 ILE A C 1
ATOM 1009 O O . ILE A 1 123 ? -3.451 20.141 -8.797 1 97.44 123 ILE A O 1
ATOM 1013 N N . ASP A 1 124 ? -2.188 19.469 -10.484 1 97.31 124 ASP A N 1
ATOM 1014 C CA . ASP A 1 124 ? -3.225 19.703 -11.484 1 97.31 124 ASP A CA 1
ATOM 1015 C C . ASP A 1 124 ? -4.148 18.5 -11.617 1 97.31 124 ASP A C 1
ATOM 1017 O O . ASP A 1 124 ? -3.734 17.359 -11.352 1 97.31 124 ASP A O 1
ATOM 1021 N N . PRO A 1 125 ? -5.348 18.734 -12.039 1 97.25 125 PRO A N 1
ATOM 1022 C CA . PRO A 1 125 ? -6.27 17.609 -12.25 1 97.25 125 PRO A CA 1
ATOM 1023 C C . PRO A 1 125 ? -5.746 16.594 -13.266 1 97.25 125 PRO A C 1
ATOM 1025 O O . PRO A 1 125 ? -5.137 16.984 -14.273 1 97.25 125 PRO A O 1
ATOM 1028 N N . ILE A 1 126 ? -5.953 15.375 -12.969 1 97.44 126 ILE A N 1
ATOM 1029 C CA . ILE A 1 126 ? -5.609 14.281 -13.867 1 97.44 126 ILE A CA 1
ATOM 1030 C C . ILE A 1 126 ? -6.867 13.492 -14.227 1 97.44 126 ILE A C 1
ATOM 1032 O O . ILE A 1 126 ? -7.953 13.781 -13.727 1 97.44 126 ILE A O 1
ATOM 1036 N N . ASN A 1 127 ? -6.766 12.508 -15.125 1 96.94 127 ASN A N 1
ATOM 1037 C CA . ASN A 1 127 ? -7.91 11.734 -15.586 1 96.94 127 ASN A CA 1
ATOM 1038 C C . ASN A 1 127 ? -8.609 11.008 -14.438 1 96.94 127 ASN A C 1
ATOM 1040 O O . ASN A 1 127 ? -8.07 10.047 -13.891 1 96.94 127 ASN A O 1
ATOM 1044 N N . SER A 1 128 ? -9.758 11.406 -14.133 1 96 128 SER A N 1
ATOM 1045 C CA . SER A 1 128 ? -10.484 10.883 -12.977 1 96 128 SER A CA 1
ATOM 1046 C C . SER A 1 128 ? -11.062 9.5 -13.273 1 96 128 SER A C 1
ATOM 1048 O O . SER A 1 128 ? -11.547 8.82 -12.367 1 96 128 SER A O 1
ATOM 1050 N N . LYS A 1 129 ? -11.023 9.078 -14.461 1 95.12 129 LYS A N 1
ATOM 1051 C CA . LYS A 1 129 ? -11.555 7.77 -14.836 1 95.12 129 LYS A CA 1
ATOM 1052 C C . LYS A 1 129 ? -10.461 6.707 -14.82 1 95.12 129 LYS A C 1
ATOM 1054 O O . LYS A 1 129 ? -10.742 5.52 -15 1 95.12 129 LYS A O 1
ATOM 1059 N N . GLU A 1 130 ? -9.234 7.191 -14.688 1 96 130 GLU A N 1
ATOM 1060 C CA . GLU A 1 130 ? -8.125 6.246 -14.625 1 96 130 GLU A CA 1
ATOM 1061 C C . GLU A 1 130 ? -8.25 5.328 -13.406 1 96 130 GLU A C 1
ATOM 1063 O O . GLU A 1 130 ? -8.5 5.797 -12.297 1 96 130 GLU A O 1
ATOM 1068 N N . LEU A 1 131 ? -8.086 4.07 -13.695 1 95.12 131 LEU A N 1
ATOM 1069 C CA . LEU A 1 131 ? -8.117 3.139 -12.57 1 95.12 131 LEU A CA 1
ATOM 1070 C C . LEU A 1 131 ? -7.07 3.514 -11.523 1 95.12 131 LEU A C 1
ATOM 1072 O O . LEU A 1 131 ? -5.922 3.812 -11.867 1 95.12 131 LEU A O 1
ATOM 1076 N N . GLY A 1 132 ? -7.469 3.551 -10.32 1 95.5 132 GLY A N 1
ATOM 1077 C CA . GLY A 1 132 ? -6.574 3.914 -9.234 1 95.5 132 GLY A CA 1
ATOM 1078 C C . GLY A 1 132 ? -6.695 5.371 -8.82 1 95.5 132 GLY A C 1
ATOM 1079 O O . GLY A 1 132 ? -6.055 5.801 -7.863 1 95.5 132 GLY A O 1
ATOM 1080 N N . TYR A 1 133 ? -7.551 6.094 -9.508 1 97.31 133 TYR A N 1
ATOM 1081 C CA . TYR A 1 133 ? -7.684 7.52 -9.242 1 97.31 133 TYR A CA 1
ATOM 1082 C C . TYR A 1 133 ? -8.328 7.766 -7.883 1 97.31 133 TYR A C 1
ATOM 1084 O O . TYR A 1 133 ? -9.234 7.039 -7.48 1 97.31 133 TYR A O 1
ATOM 1092 N N . GLN A 1 134 ? -7.844 8.742 -7.273 1 94.62 134 GLN A N 1
ATOM 1093 C CA . GLN A 1 134 ? -8.438 9.305 -6.062 1 94.62 134 GLN A CA 1
ATOM 1094 C C . GLN A 1 134 ? -8.422 10.828 -6.102 1 94.62 134 GLN A C 1
ATOM 1096 O O . GLN A 1 134 ? -7.375 11.438 -6.332 1 94.62 134 GLN A O 1
ATOM 1101 N N . ALA A 1 135 ? -9.539 11.445 -5.855 1 94.94 135 ALA A N 1
ATOM 1102 C CA . ALA A 1 135 ? -9.68 12.898 -5.867 1 94.94 135 ALA A CA 1
ATOM 1103 C C . ALA A 1 135 ? -9.07 13.516 -4.609 1 94.94 135 ALA A C 1
ATOM 1105 O O . ALA A 1 135 ? -8.875 12.836 -3.604 1 94.94 135 ALA A O 1
ATOM 1106 N N . PRO A 1 136 ? -8.734 14.828 -4.719 1 92.94 136 PRO A N 1
ATOM 1107 C CA . PRO A 1 136 ? -8.297 15.531 -3.512 1 92.94 136 PRO A CA 1
ATOM 1108 C C . PRO A 1 136 ? -9.312 15.453 -2.377 1 92.94 136 PRO A C 1
ATOM 1110 O O . PRO A 1 136 ? -10.508 15.266 -2.627 1 92.94 136 PRO A O 1
ATOM 1113 N N . GLY A 1 137 ? -8.945 15.852 -1.183 1 75.12 137 GLY A N 1
ATOM 1114 C CA . GLY A 1 137 ? -9.82 15.977 -0.03 1 75.12 137 GLY A CA 1
ATOM 1115 C C . GLY A 1 137 ? -9.969 14.68 0.747 1 75.12 137 GLY A C 1
ATOM 1116 O O . GLY A 1 137 ? -10.516 14.672 1.851 1 75.12 137 GLY A O 1
ATOM 1117 N N . VAL A 1 138 ? -9.75 13.672 0.205 1 56.78 138 VAL A N 1
ATOM 1118 C CA . VAL A 1 138 ? -9.836 12.516 1.092 1 56.78 138 VAL A CA 1
ATOM 1119 C C . VAL A 1 138 ? -8.742 12.602 2.16 1 56.78 138 VAL A C 1
ATOM 1121 O O . VAL A 1 138 ? -7.555 12.672 1.84 1 56.78 138 VAL A O 1
ATOM 1124 N N . PHE A 1 139 ? -8.969 13.562 3.162 1 50.41 139 PHE A N 1
ATOM 1125 C CA . PHE A 1 139 ? -8.109 14.109 4.207 1 50.41 139 PHE A CA 1
ATOM 1126 C C . PHE A 1 139 ? -7.535 12.992 5.07 1 50.41 139 PHE A C 1
ATOM 1128 O O . PHE A 1 139 ? -8.266 12.086 5.492 1 50.41 139 PHE A O 1
ATOM 1135 N N . LEU A 1 140 ? -6.293 12.594 4.898 1 42.09 140 LEU A N 1
ATOM 1136 C CA . LEU A 1 140 ? -5.727 11.922 6.066 1 42.09 140 LEU A CA 1
ATOM 1137 C C . LEU A 1 140 ? -4.953 12.914 6.938 1 42.09 140 LEU A C 1
ATOM 1139 O O . LEU A 1 140 ? -4 13.539 6.473 1 42.09 140 LEU A O 1
ATOM 1143 N N . PRO A 1 141 ? -5.469 13.594 7.879 1 34.34 141 PRO A N 1
ATOM 1144 C CA . PRO A 1 141 ? -4.707 14.539 8.695 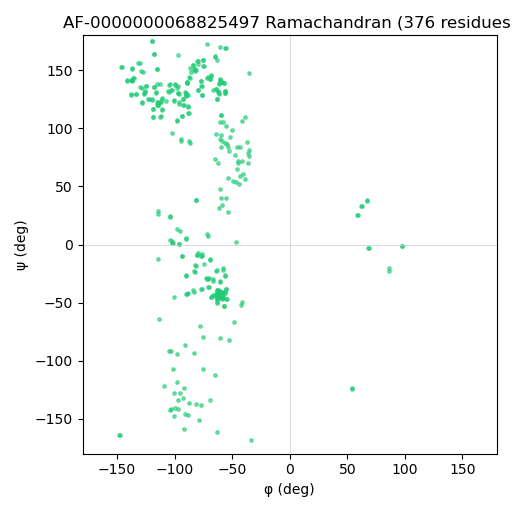1 34.34 141 PRO A CA 1
ATOM 1145 C C . PRO A 1 141 ? -3.502 13.891 9.375 1 34.34 141 PRO A C 1
ATOM 1147 O O . PRO A 1 141 ? -3.625 12.82 9.977 1 34.34 141 PRO A O 1
ATOM 1150 N N . TYR A 1 142 ? -2.396 13.797 8.836 1 37.75 142 TYR A N 1
ATOM 1151 C CA . TYR A 1 142 ? -1.238 13.297 9.57 1 37.75 142 TYR A CA 1
ATOM 1152 C C . TYR A 1 142 ? -0.545 14.43 10.32 1 37.75 142 TYR A C 1
ATOM 1154 O O . TYR A 1 142 ? -0.156 15.4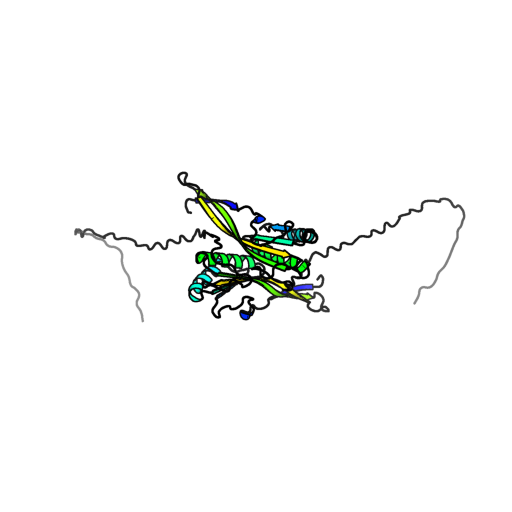38 9.719 1 37.75 142 TYR A O 1
ATOM 1162 N N . LYS A 1 143 ? -0.928 14.742 11.5 1 37.62 143 LYS A N 1
ATOM 1163 C CA . LYS A 1 143 ? -0.13 15.711 12.25 1 37.62 143 LYS A CA 1
ATOM 1164 C C . LYS A 1 143 ? 1.309 15.227 12.406 1 37.62 143 LYS A C 1
ATOM 1166 O O . LYS A 1 143 ? 1.545 14.109 12.891 1 37.62 143 LYS A O 1
ATOM 1171 N N . SER A 1 144 ? 2.223 15.812 11.672 1 36.59 144 SER A N 1
ATOM 1172 C CA . SER A 1 144 ? 3.656 15.57 11.789 1 36.59 144 SER A CA 1
ATOM 1173 C C . SER A 1 144 ? 4.133 15.758 13.227 1 36.59 144 SER A C 1
ATOM 1175 O O . SER A 1 144 ? 3.926 16.828 13.82 1 36.59 144 SER A O 1
ATOM 1177 N N . HIS A 1 145 ? 3.986 14.891 14.039 1 36.28 145 HIS A N 1
ATOM 1178 C CA . HIS A 1 145 ? 4.617 15.062 15.344 1 36.28 145 HIS A CA 1
ATOM 1179 C C . HIS A 1 145 ? 6.133 15.195 15.211 1 36.28 145 HIS A C 1
ATOM 1181 O O . HIS A 1 145 ? 6.852 14.195 15.234 1 36.28 145 HIS A O 1
ATOM 1187 N N . ASP A 1 146 ? 6.543 15.898 14.227 1 33.66 146 ASP A N 1
ATOM 1188 C CA . ASP A 1 146 ? 7.973 16.062 14.453 1 33.66 146 ASP A CA 1
ATOM 1189 C C . ASP A 1 146 ? 8.242 16.734 15.797 1 33.66 146 ASP A C 1
ATOM 1191 O O . ASP A 1 146 ? 7.84 17.891 16 1 33.66 146 ASP A O 1
ATOM 1195 N N . PRO A 1 147 ? 8.383 16.016 16.875 1 34.75 147 PRO A N 1
ATOM 1196 C CA . PRO A 1 147 ? 8.797 16.703 18.094 1 34.75 147 PRO A CA 1
ATOM 1197 C C . PRO A 1 147 ? 9.891 17.75 17.844 1 34.75 147 PRO A C 1
ATOM 1199 O O . PRO A 1 147 ? 9.898 18.797 18.5 1 34.75 147 PRO A O 1
ATOM 1202 N N . LYS A 1 148 ? 10.898 17.328 17.141 1 36.28 148 LYS A N 1
ATOM 1203 C CA . LYS A 1 148 ? 12.109 18.125 17.266 1 36.28 148 LYS A CA 1
ATOM 1204 C C . LYS A 1 148 ? 12.031 19.375 16.391 1 36.28 148 LYS A C 1
ATOM 1206 O O . LYS A 1 148 ? 13.016 20.094 16.234 1 36.28 148 LYS A O 1
ATOM 1211 N N . ALA A 1 149 ? 10.969 19.531 15.5 1 33.91 149 ALA A N 1
ATOM 1212 C CA . ALA A 1 149 ? 11.352 20.625 14.609 1 33.91 149 ALA A CA 1
ATOM 1213 C C . ALA A 1 149 ? 11.312 21.969 15.328 1 33.91 149 ALA A C 1
ATOM 1215 O O . ALA A 1 149 ? 10.422 22.781 15.086 1 33.91 149 ALA A O 1
ATOM 1216 N N . LYS A 1 150 ? 11.148 21.969 16.562 1 32.03 150 LYS A N 1
ATOM 1217 C CA . LYS A 1 150 ? 11.305 23.344 17.062 1 32.03 150 LYS A CA 1
ATOM 1218 C C . LYS A 1 150 ? 12.703 23.875 16.781 1 32.03 150 LYS A C 1
ATOM 1220 O O . LYS A 1 150 ? 13.578 23.844 17.641 1 32.03 150 LYS A O 1
ATOM 1225 N N . LYS A 1 151 ? 13.383 23.422 15.625 1 31.33 151 LYS A N 1
ATOM 1226 C CA . LYS A 1 151 ? 14.562 24.281 15.641 1 31.33 151 LYS A CA 1
ATOM 1227 C C . LYS A 1 151 ? 14.188 25.75 15.461 1 31.33 151 LYS A C 1
ATOM 1229 O O . LYS A 1 151 ? 13.523 26.109 14.484 1 31.33 151 LYS A O 1
ATOM 1234 N N . LYS A 1 152 ? 14.039 26.469 16.5 1 29.62 152 LYS A N 1
ATOM 1235 C CA . LYS A 1 152 ? 14.133 27.922 16.531 1 29.62 152 LYS A CA 1
ATOM 1236 C C . LYS A 1 152 ? 15.203 28.438 15.578 1 29.62 152 LYS A C 1
ATOM 1238 O O . LYS A 1 152 ? 16.375 28.078 15.703 1 29.62 152 LYS A O 1
ATOM 1243 N N . PHE A 1 153 ? 14.945 28.531 14.219 1 25.95 153 PHE A N 1
ATOM 1244 C CA . PHE A 1 153 ? 15.82 29.453 13.508 1 25.95 153 PHE A CA 1
ATOM 1245 C C . PHE A 1 153 ? 15.984 30.75 14.281 1 25.95 153 PHE A C 1
ATOM 1247 O O . PHE A 1 153 ? 15.062 31.562 14.32 1 25.95 153 PHE A O 1
ATOM 1254 N N . ASN A 1 154 ? 16.344 30.75 15.523 1 22.27 154 ASN A N 1
ATOM 1255 C CA . ASN A 1 154 ? 16.75 32 16.188 1 22.27 154 ASN A CA 1
ATOM 1256 C C . ASN A 1 154 ? 17.688 32.812 15.305 1 22.27 154 ASN A C 1
ATOM 1258 O O . ASN A 1 154 ? 18.781 32.375 14.977 1 22.27 154 ASN A O 1
ATOM 1262 N N . ASN A 1 155 ? 17.125 33.438 14.164 1 22.88 155 ASN A N 1
ATOM 1263 C CA . ASN A 1 155 ? 17.781 34.594 13.547 1 22.88 155 ASN A CA 1
ATOM 1264 C C . ASN A 1 155 ? 18.422 35.5 14.586 1 22.88 155 ASN A C 1
ATOM 1266 O O . ASN A 1 155 ? 17.734 36.125 15.398 1 22.88 155 ASN A O 1
ATOM 1270 N N . ASN A 1 156 ? 19.484 35.031 15.203 1 23.16 156 ASN A N 1
ATOM 1271 C CA . ASN A 1 156 ? 20.375 35.781 16.062 1 23.16 156 ASN A CA 1
ATOM 1272 C C . ASN A 1 156 ? 20.766 37.125 15.438 1 23.16 156 ASN A C 1
ATOM 1274 O O . ASN A 1 156 ? 21.5 37.125 14.453 1 23.16 156 ASN A O 1
ATOM 1278 N N . ARG A 1 157 ? 19.75 38 15.023 1 23.2 157 ARG A N 1
ATOM 1279 C CA . ARG A 1 157 ? 20.109 39.375 14.734 1 23.2 157 ARG A CA 1
ATOM 1280 C C . ARG A 1 157 ? 21.109 39.906 15.742 1 23.2 157 ARG A C 1
ATOM 1282 O O . ARG A 1 157 ? 20.781 40.094 16.922 1 23.2 157 ARG A O 1
ATOM 1289 N N . SER A 1 158 ? 22.281 39.188 15.734 1 25.38 158 SER A N 1
ATOM 1290 C CA . SER A 1 158 ? 23.391 39.688 16.531 1 25.38 158 SER A CA 1
ATOM 1291 C C . SER A 1 158 ? 23.578 41.188 16.312 1 25.38 158 SER A C 1
ATOM 1293 O O . SER A 1 158 ? 23.672 41.656 15.18 1 25.38 158 SER A O 1
ATOM 1295 N N . LYS A 1 159 ? 22.812 42.062 17.031 1 23.7 159 LYS A N 1
ATOM 1296 C CA . LYS A 1 159 ? 23.062 43.469 17.234 1 23.7 159 LYS A CA 1
ATOM 1297 C C . LYS A 1 159 ? 24.562 43.75 17.359 1 23.7 159 LYS A C 1
ATOM 1299 O O . LYS A 1 159 ? 25.234 43.219 18.234 1 23.7 159 LYS A O 1
ATOM 1304 N N . THR A 1 160 ? 25.312 43.844 16.188 1 23.08 160 THR A N 1
ATOM 1305 C CA . THR A 1 160 ? 26.688 44.375 16.141 1 23.08 160 THR A CA 1
ATOM 1306 C C . THR A 1 160 ? 26.812 45.625 17 1 23.08 160 THR A C 1
ATOM 1308 O O . THR A 1 160 ? 26.219 46.656 16.703 1 23.08 160 THR A O 1
ATOM 1311 N N . ASN A 1 161 ? 26.516 45.469 18.297 1 20.98 161 ASN A N 1
ATOM 1312 C CA . ASN A 1 161 ? 26.828 46.562 19.219 1 20.98 161 ASN A CA 1
ATOM 1313 C C . ASN A 1 161 ? 28.203 47.156 18.953 1 20.98 161 ASN A C 1
ATOM 1315 O O . ASN A 1 161 ? 29.219 46.438 19 1 20.98 161 ASN A O 1
ATOM 1319 N N . LYS A 1 162 ? 28.172 48.125 17.938 1 20.38 162 LYS A N 1
ATOM 1320 C CA . LYS A 1 162 ? 29.312 49 17.656 1 20.38 162 LYS A CA 1
ATOM 1321 C C . LYS A 1 162 ? 30.031 49.406 18.953 1 20.38 162 LYS A C 1
ATOM 1323 O O . LYS A 1 162 ? 29.422 50 19.828 1 20.38 162 LYS A O 1
ATOM 1328 N N . LYS A 1 163 ? 30.969 48.625 19.375 1 22.61 163 LYS A N 1
ATOM 1329 C CA . LYS A 1 163 ? 31.922 48.844 20.469 1 22.61 163 LYS A CA 1
ATOM 1330 C C . LYS A 1 163 ? 32.656 50.156 20.281 1 22.61 163 LYS A C 1
ATOM 1332 O O . LYS A 1 163 ? 33.906 50.219 20.406 1 22.61 163 LYS A O 1
ATOM 1337 N N . THR A 1 164 ? 31.984 51.219 19.562 1 19.34 164 THR A N 1
ATOM 1338 C CA . THR A 1 164 ? 32.938 52.312 19.391 1 19.34 164 THR A CA 1
ATOM 1339 C C . THR A 1 164 ? 33.562 52.688 20.734 1 19.34 164 THR A C 1
ATOM 1341 O O . THR A 1 164 ? 32.875 53.094 21.672 1 19.34 164 THR A O 1
ATOM 1344 N N . ASN A 1 165 ? 34.688 52.031 20.953 1 19.23 165 ASN A N 1
ATOM 1345 C CA . ASN A 1 165 ? 35.688 52.281 21.984 1 19.23 165 ASN A CA 1
ATOM 1346 C C . ASN A 1 165 ? 36.156 53.75 21.953 1 19.23 165 ASN A C 1
ATOM 1348 O O . ASN A 1 165 ? 36.875 54.125 21.016 1 19.23 165 ASN A O 1
ATOM 1352 N N . ASN A 1 166 ? 35.156 54.719 22.094 1 18.77 166 ASN A N 1
ATOM 1353 C CA . ASN A 1 166 ? 35.594 56.094 22.188 1 18.77 166 ASN A CA 1
ATOM 1354 C C . ASN A 1 166 ? 36.844 56.219 23.078 1 18.77 166 ASN A C 1
ATOM 1356 O O . ASN A 1 166 ? 36.812 55.875 24.25 1 18.77 166 ASN A O 1
ATOM 1360 N N . LYS A 1 167 ? 37.938 56.438 22.406 1 18.78 167 LYS A N 1
ATOM 1361 C CA . LYS A 1 167 ? 39.344 56.469 22.781 1 18.78 167 LYS A CA 1
ATOM 1362 C C . LYS A 1 167 ? 39.594 57.406 23.969 1 18.78 167 LYS A C 1
ATOM 1364 O O . LYS A 1 167 ? 40.281 57.031 24.922 1 18.78 167 LYS A O 1
ATOM 1369 N N . ASN A 1 168 ? 39.719 58.781 23.656 1 16.84 168 ASN A N 1
ATOM 1370 C CA . ASN A 1 168 ? 40.969 59.531 23.875 1 16.84 168 ASN A CA 1
ATOM 1371 C C . ASN A 1 168 ? 41.188 59.844 25.359 1 16.84 168 ASN A C 1
ATOM 1373 O O . ASN A 1 168 ? 42.25 59.531 25.906 1 16.84 168 ASN A O 1
ATOM 1377 N N . LEU A 1 169 ? 40.969 61.219 25.672 1 18.5 169 LEU A N 1
ATOM 1378 C CA . LEU A 1 169 ? 41.875 62.281 26.109 1 18.5 169 LEU A CA 1
ATOM 1379 C C . LEU A 1 169 ? 42.031 62.25 27.641 1 18.5 169 LEU A C 1
ATOM 1381 O O . LEU A 1 169 ? 41.062 61.938 28.344 1 18.5 169 LEU A O 1
ATOM 1385 N N . ARG A 1 170 ? 43.312 62.688 28.094 1 18.44 170 ARG A N 1
ATOM 1386 C CA . ARG A 1 170 ? 44.375 62.625 29.094 1 18.44 170 ARG A CA 1
ATOM 1387 C C . ARG A 1 170 ? 43.969 63.406 30.359 1 18.44 170 ARG A C 1
ATOM 1389 O O . ARG A 1 170 ? 44.094 62.875 31.469 1 18.44 170 ARG A O 1
ATOM 1396 N N . LYS A 1 171 ? 44.094 64.812 30.328 1 16.91 171 LYS A N 1
ATOM 1397 C CA . LYS A 1 171 ? 45.125 65.438 31.156 1 16.91 171 LYS A CA 1
ATOM 1398 C C . LYS A 1 171 ? 44.594 65.75 32.562 1 16.91 171 LYS A C 1
ATOM 1400 O O . LYS A 1 171 ? 45.344 66 33.469 1 16.91 171 LYS A O 1
ATOM 1405 N N . ASN A 1 172 ? 43.375 66.25 32.688 1 17.2 172 ASN A N 1
ATOM 1406 C CA . ASN A 1 172 ? 43.5 67.5 33.469 1 17.2 172 ASN A CA 1
ATOM 1407 C C . ASN A 1 172 ?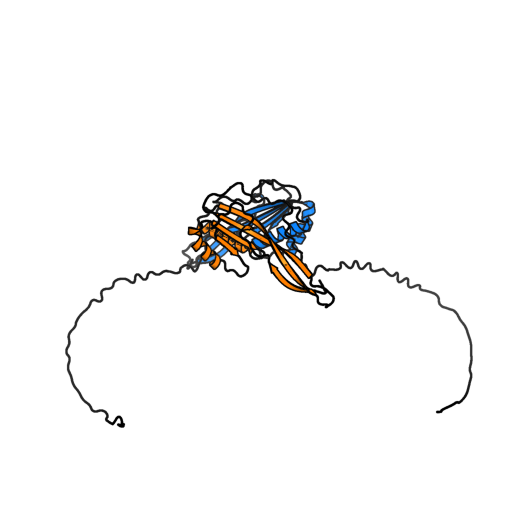 44.031 67.188 34.875 1 17.2 172 ASN A C 1
ATOM 1409 O O . ASN A 1 172 ? 43.75 66.125 35.438 1 17.2 172 ASN A O 1
ATOM 1413 N N . GLU A 1 173 ? 44.625 68.312 35.5 1 16.89 173 GLU A N 1
ATOM 1414 C CA . GLU A 1 173 ? 45.562 68.75 36.5 1 16.89 173 GLU A CA 1
ATOM 1415 C C . GLU A 1 173 ? 45.125 68.375 37.906 1 16.89 173 GLU A C 1
ATOM 1417 O O . GLU A 1 173 ? 45.812 67.688 38.625 1 16.89 173 GLU A O 1
ATOM 1422 N N . ASN A 1 174 ? 44.781 69.5 38.719 1 16.33 174 ASN A N 1
ATOM 1423 C CA . ASN A 1 174 ? 45.594 70 39.812 1 16.33 174 ASN A CA 1
ATOM 1424 C C . ASN A 1 174 ? 45.219 69.25 41.125 1 16.33 174 ASN A C 1
ATOM 1426 O O . ASN A 1 174 ? 44.188 68.625 41.219 1 16.33 174 ASN A O 1
ATOM 1430 N N . SER A 1 175 ? 45.125 70.125 42.156 1 16.34 175 SER A N 1
ATOM 1431 C CA . SER A 1 175 ? 45.906 70.375 43.375 1 16.34 175 SER A CA 1
ATOM 1432 C C . SER A 1 175 ? 45.344 69.562 44.531 1 16.34 175 SER A C 1
ATOM 1434 O O . SER A 1 175 ? 44.344 68.812 44.406 1 16.34 175 SER A O 1
ATOM 1436 N N . GLY A 1 176 ? 45 70.312 45.594 1 16.02 176 GLY A N 1
ATOM 1437 C CA . GLY A 1 176 ? 45.531 70.438 46.938 1 16.02 176 GLY A CA 1
ATOM 1438 C C . GLY A 1 176 ? 44.906 69.438 47.906 1 16.02 176 GLY A C 1
ATOM 1439 O O . GLY A 1 176 ? 43.906 68.75 47.562 1 16.02 176 GLY A O 1
ATOM 1440 N N . GLN A 1 177 ? 44.781 69.938 49.219 1 16.75 177 GLN A N 1
ATOM 1441 C CA . GLN A 1 177 ? 45.344 69.688 50.531 1 16.75 177 GLN A CA 1
ATOM 1442 C C . GLN A 1 177 ? 44.469 68.75 51.375 1 16.75 177 GLN A C 1
ATOM 1444 O O . GLN A 1 177 ? 43.438 68.25 50.875 1 16.75 177 GLN A O 1
ATOM 1449 N N . SER A 1 178 ? 44.125 69.25 52.719 1 17.02 178 SER A N 1
ATOM 1450 C CA . SER A 1 178 ? 44.594 68.938 54.062 1 17.02 178 SER A CA 1
ATOM 1451 C C . SER A 1 178 ? 43.594 68 54.781 1 17.02 178 SER A C 1
ATOM 1453 O O . SER A 1 178 ? 42.469 67.812 54.312 1 17.02 178 SER A O 1
ATOM 1455 N N . THR A 1 179 ? 43.5 68.188 56.188 1 16.95 179 THR A N 1
ATOM 1456 C CA . THR A 1 179 ? 43.906 67.562 57.438 1 16.95 179 THR A CA 1
ATOM 1457 C C . THR A 1 179 ? 42.75 66.875 58.125 1 16.95 179 THR A C 1
ATOM 1459 O O . THR A 1 179 ? 42.844 65.688 58.469 1 16.95 179 THR A O 1
ATOM 1462 N N . SER A 1 180 ? 41.938 67.562 59.094 1 17.19 180 SER A N 1
ATOM 1463 C CA . SER A 1 180 ? 41.969 67.375 60.562 1 17.19 180 SER A CA 1
ATOM 1464 C C . SER A 1 180 ? 40.906 66.438 61.062 1 17.19 180 SER A C 1
ATOM 1466 O O . SER A 1 180 ? 39.938 66.125 60.344 1 17.19 180 SER A O 1
ATOM 1468 N N . LYS A 1 181 ? 40.25 66.688 62.25 1 17.39 181 LYS A N 1
ATOM 1469 C CA . LYS A 1 181 ? 40.281 66.125 63.594 1 17.39 181 LYS A CA 1
ATOM 1470 C C . LYS A 1 181 ? 39.156 65.125 63.781 1 17.39 181 LYS A C 1
ATOM 1472 O O . LYS A 1 181 ? 39.406 63.969 64.125 1 17.39 181 LYS A O 1
ATOM 1477 N N . ASP A 1 182 ? 38.188 65.375 64.75 1 17.02 182 ASP A N 1
ATOM 1478 C CA . ASP A 1 182 ? 38.125 65.062 66.188 1 17.02 182 ASP A CA 1
ATOM 1479 C C . ASP A 1 182 ? 37.094 63.969 66.5 1 17.02 182 ASP A C 1
ATOM 1481 O O . ASP A 1 182 ? 37.438 62.938 67.125 1 17.02 182 ASP A O 1
ATOM 1485 N N . ASN A 1 183 ? 36 64.25 67.438 1 16.92 183 ASN A N 1
ATOM 1486 C CA . ASN A 1 183 ? 35.688 63.875 68.812 1 16.92 183 ASN A CA 1
ATOM 1487 C C . ASN A 1 183 ? 34.656 62.75 68.875 1 16.92 183 ASN A C 1
ATOM 1489 O O . ASN A 1 183 ? 34 62.438 67.875 1 16.92 183 ASN A O 1
ATOM 1493 N N . THR A 1 184 ? 33.469 62.906 69.688 1 18.2 184 THR A N 1
ATOM 1494 C CA . THR A 1 184 ? 33.156 62.375 71.062 1 18.2 184 THR A CA 1
ATOM 1495 C C . THR A 1 184 ? 32.281 61.125 70.938 1 18.2 184 THR A C 1
ATOM 1497 O O . THR A 1 184 ? 31.719 60.844 69.875 1 18.2 184 THR A O 1
ATOM 1500 N N . ASP A 1 185 ? 31.219 60.938 71.875 1 19.16 185 ASP A N 1
ATOM 1501 C CA . ASP A 1 185 ? 30.922 60.156 73.062 1 19.16 185 ASP A CA 1
ATOM 1502 C C . ASP A 1 185 ? 29.797 59.156 72.812 1 19.16 185 ASP A C 1
ATOM 1504 O O . ASP A 1 185 ? 29.906 57.969 73.188 1 19.16 185 ASP A O 1
ATOM 1508 N N . VAL A 1 186 ? 28.5 59.531 72.5 1 19.05 186 VAL A N 1
ATOM 1509 C CA . VAL A 1 186 ? 27.641 59.281 73.688 1 19.05 186 VAL A CA 1
ATOM 1510 C C . VAL A 1 186 ? 27.266 57.781 73.688 1 19.05 186 VAL A C 1
ATOM 1512 O O . VAL A 1 186 ? 27.438 57.094 72.688 1 19.05 186 VAL A O 1
ATOM 1515 N N . LYS A 1 187 ? 25.969 57.594 74 1 20.39 187 LYS A N 1
ATOM 1516 C CA . LYS A 1 187 ? 25.109 57.156 75.062 1 20.39 187 LYS A CA 1
ATOM 1517 C C . LYS A 1 187 ? 24.5 55.781 74.75 1 20.39 187 LYS A C 1
ATOM 1519 O O . LYS A 1 187 ? 23.984 55.562 73.688 1 20.39 187 LYS A O 1
ATOM 1524 N N . MET A 1 188 ? 24.75 54.844 75.688 1 21.58 188 MET A N 1
ATOM 1525 C CA . MET A 1 188 ? 24.75 53.438 76.062 1 21.58 188 MET A CA 1
ATOM 1526 C C . MET A 1 188 ? 23.406 52.812 75.688 1 21.58 188 MET A C 1
ATOM 1528 O O . MET A 1 188 ? 23.359 51.719 75.125 1 21.58 188 MET A O 1
ATOM 1532 N N . GLU A 1 189 ? 22.438 53.406 76.5 1 21.14 189 GLU A N 1
ATOM 1533 C CA . GLU A 1 189 ? 21.703 52.594 77.5 1 21.14 189 GLU A CA 1
ATOM 1534 C C . GLU A 1 189 ? 20.625 51.75 76.812 1 21.14 189 GLU A C 1
ATOM 1536 O O . GLU A 1 189 ? 20.188 52.062 75.688 1 21.14 189 GLU A O 1
ATOM 1541 N N . LEU A 1 190 ? 19.531 51.844 77.625 1 20.7 190 LEU A N 1
ATOM 1542 C CA . LEU A 1 190 ? 18.359 51.188 78.25 1 20.7 190 LEU A CA 1
ATOM 1543 C C . LEU A 1 190 ? 17.188 51.156 77.25 1 20.7 190 LEU A C 1
ATOM 1545 O O . LEU A 1 190 ? 16.922 52.156 76.562 1 20.7 190 LEU A O 1
ATOM 1549 N N . MET B 1 1 ? 4.129 21.469 22.719 1 77 1 MET B N 1
ATOM 1550 C CA . MET B 1 1 ? 4.047 20.125 23.281 1 77 1 MET B CA 1
ATOM 1551 C C . MET B 1 1 ? 4.969 20 24.5 1 77 1 MET B C 1
ATOM 1553 O O . MET B 1 1 ? 4.934 18.984 25.203 1 77 1 MET B O 1
ATOM 1557 N N . GLU B 1 2 ? 5.691 21 24.875 1 86.12 2 GLU B N 1
ATOM 1558 C CA . GLU B 1 2 ? 6.664 20.984 25.953 1 86.12 2 GLU B CA 1
ATOM 1559 C C . GLU B 1 2 ? 5.984 20.781 27.297 1 86.12 2 GLU B C 1
ATOM 1561 O O . GLU B 1 2 ? 6.574 20.203 28.219 1 86.12 2 GLU B O 1
ATOM 1566 N N . ASN B 1 3 ? 4.797 21.203 27.453 1 93.06 3 ASN B N 1
ATOM 1567 C CA . ASN B 1 3 ? 4.09 21.078 28.719 1 93.06 3 ASN B CA 1
ATOM 1568 C C . ASN B 1 3 ? 3.174 19.859 28.719 1 93.06 3 ASN B C 1
ATOM 1570 O O . ASN B 1 3 ? 2.27 19.75 29.562 1 93.06 3 ASN 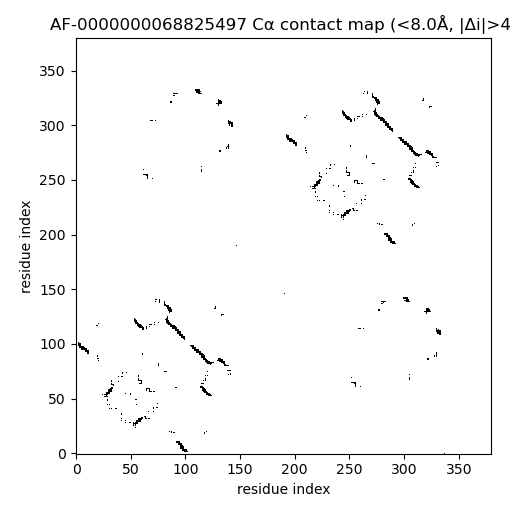B O 1
ATOM 1574 N N . TYR B 1 4 ? 3.361 19.031 27.781 1 95.94 4 TYR B N 1
ATOM 1575 C CA . TYR B 1 4 ? 2.49 17.875 27.672 1 95.94 4 TYR B CA 1
ATOM 1576 C C . TYR B 1 4 ? 3.307 16.594 27.547 1 95.94 4 TYR B C 1
ATOM 1578 O O . TYR B 1 4 ? 4.465 16.625 27.125 1 95.94 4 TYR B O 1
ATOM 1586 N N . LYS B 1 5 ? 2.742 15.492 28.062 1 95.81 5 LYS B N 1
ATOM 1587 C CA . LYS B 1 5 ? 3.266 14.148 27.844 1 95.81 5 LYS B CA 1
ATOM 1588 C C . LYS B 1 5 ? 2.287 13.297 27.047 1 95.81 5 LYS B C 1
ATOM 1590 O O . LYS B 1 5 ? 1.077 13.359 27.266 1 95.81 5 LYS B O 1
ATOM 1595 N N . LYS B 1 6 ? 2.908 12.531 26.094 1 93.5 6 LYS B N 1
ATOM 1596 C CA . LYS B 1 6 ? 2.062 11.688 25.25 1 93.5 6 LYS B CA 1
ATOM 1597 C C . LYS B 1 6 ? 1.307 10.664 26.094 1 93.5 6 LYS B C 1
ATOM 1599 O O . LYS B 1 6 ? 1.888 10.016 26.969 1 93.5 6 LYS B O 1
ATOM 1604 N N . GLY B 1 7 ? 0.038 10.617 25.844 1 94.75 7 GLY B N 1
ATOM 1605 C CA . GLY B 1 7 ? -0.821 9.656 26.516 1 94.75 7 GLY B CA 1
ATOM 1606 C C . GLY B 1 7 ? -1.218 8.484 25.625 1 94.75 7 GLY B C 1
ATOM 1607 O O . GLY B 1 7 ? -0.385 7.941 24.906 1 94.75 7 GLY B O 1
ATOM 1608 N N . LYS B 1 8 ? -2.457 8.047 25.781 1 94.94 8 LYS B N 1
ATOM 1609 C CA . LYS B 1 8 ? -2.949 6.883 25.047 1 94.94 8 LYS B CA 1
ATOM 1610 C C . LYS B 1 8 ? -3.387 7.262 23.641 1 94.94 8 LYS B C 1
ATOM 1612 O O . LYS B 1 8 ? -3.73 8.414 23.375 1 94.94 8 LYS B O 1
ATOM 1617 N N . ASN B 1 9 ? -3.256 6.277 22.781 1 93.69 9 ASN B N 1
ATOM 1618 C CA . ASN B 1 9 ? -3.844 6.379 21.453 1 93.69 9 ASN B CA 1
ATOM 1619 C C . ASN B 1 9 ? -5.125 5.559 21.344 1 93.69 9 ASN B C 1
ATOM 1621 O O . ASN B 1 9 ? -5.199 4.441 21.844 1 93.69 9 ASN B O 1
ATOM 1625 N N . VAL B 1 10 ? -6.156 6.195 20.781 1 95 10 VAL B N 1
ATOM 1626 C CA . VAL B 1 10 ? -7.406 5.492 20.516 1 95 10 VAL B CA 1
ATOM 1627 C C . VAL B 1 10 ? -7.703 5.492 19.016 1 95 10 VAL B C 1
ATOM 1629 O O . VAL B 1 10 ? -7.906 6.551 18.422 1 95 10 VAL B O 1
ATOM 1632 N N . GLU B 1 11 ? -7.73 4.27 18.453 1 93.75 11 GLU B N 1
ATOM 1633 C CA . GLU B 1 11 ? -7.996 4.137 17.031 1 93.75 11 GLU B CA 1
ATOM 1634 C C . GLU B 1 11 ? -9.492 4.008 16.75 1 93.75 11 GLU B C 1
ATOM 1636 O O . GLU B 1 11 ? -10.211 3.336 17.5 1 93.75 11 GLU B O 1
ATOM 1641 N N . GLU B 1 12 ? -9.859 4.68 15.695 1 93.94 12 GLU B N 1
ATOM 1642 C CA . GLU B 1 12 ? -11.242 4.504 15.25 1 93.94 12 GLU B CA 1
ATOM 1643 C C . GLU B 1 12 ? -11.555 3.033 14.992 1 93.94 12 GLU B C 1
ATOM 1645 O O . GLU B 1 12 ? -10.766 2.324 14.367 1 93.94 12 GLU B O 1
ATOM 1650 N N . PRO B 1 13 ? -12.695 2.574 15.586 1 94.56 13 PRO B N 1
ATOM 1651 C CA . PRO B 1 13 ? -13.047 1.18 15.312 1 94.56 13 PRO B CA 1
ATOM 1652 C C . PRO B 1 13 ? -13.273 0.907 13.828 1 94.56 13 PRO B C 1
ATOM 1654 O O . PRO B 1 13 ? -13.812 1.755 13.109 1 94.56 13 PRO B O 1
ATOM 1657 N N . LEU B 1 14 ? -12.812 -0.295 13.445 1 95.31 14 LEU B N 1
ATOM 1658 C CA . LEU B 1 14 ? -13.055 -0.711 12.062 1 95.31 14 LEU B CA 1
ATOM 1659 C C . LEU B 1 14 ? -14.477 -1.238 11.906 1 95.31 14 LEU B C 1
ATOM 1661 O O . LEU B 1 14 ? -14.984 -1.956 12.773 1 95.31 14 LEU B O 1
ATOM 1665 N N . ASN B 1 15 ? -15.062 -0.714 10.836 1 95.19 15 ASN B N 1
ATOM 1666 C CA . ASN B 1 15 ? -16.438 -1.096 10.523 1 95.19 15 ASN B CA 1
ATOM 1667 C C . ASN B 1 15 ? -16.547 -1.632 9.094 1 95.19 15 ASN B C 1
ATOM 1669 O O . ASN B 1 15 ? -16.141 -0.965 8.141 1 95.19 15 ASN B O 1
ATOM 1673 N N . ARG B 1 16 ? -17.188 -2.746 8.922 1 95.56 16 ARG B N 1
ATOM 1674 C CA . ARG B 1 16 ? -17.344 -3.436 7.645 1 95.56 16 ARG B CA 1
ATOM 1675 C C . ARG B 1 16 ? -18.078 -2.566 6.633 1 95.56 16 ARG B C 1
ATOM 1677 O O . ARG B 1 16 ? -17.797 -2.611 5.438 1 95.56 16 ARG B O 1
ATOM 1684 N N . ASN B 1 17 ? -18.969 -1.762 7.141 1 94.12 17 ASN B N 1
ATOM 1685 C CA . ASN B 1 17 ? -19.828 -0.951 6.277 1 94.12 17 ASN B CA 1
ATOM 1686 C C . ASN B 1 17 ? -19.094 0.297 5.781 1 94.12 17 ASN B C 1
ATOM 1688 O O . ASN B 1 17 ? -19.562 0.973 4.867 1 94.12 17 ASN B O 1
ATOM 1692 N N . ASN B 1 18 ? -17.922 0.539 6.34 1 94.62 18 ASN B N 1
ATOM 1693 C CA . ASN B 1 18 ? -17.188 1.745 5.973 1 94.62 18 ASN B CA 1
ATOM 1694 C C . ASN B 1 18 ? -16.062 1.438 4.992 1 94.62 18 ASN B C 1
ATOM 1696 O O . ASN B 1 18 ? -15.32 2.338 4.59 1 94.62 18 ASN B O 1
ATOM 1700 N N . ILE B 1 19 ? -15.93 0.192 4.617 1 97.06 19 ILE B N 1
ATOM 1701 C CA . ILE B 1 19 ? -14.953 -0.144 3.59 1 97.06 19 ILE B CA 1
ATOM 1702 C C . ILE B 1 19 ? -15.336 0.532 2.275 1 97.06 19 ILE B C 1
ATOM 1704 O O . ILE B 1 19 ? -16.453 0.386 1.797 1 97.06 19 ILE B O 1
ATOM 1708 N N . PRO B 1 20 ? -14.375 1.271 1.756 1 96.19 20 PRO B N 1
ATOM 1709 C CA . PRO B 1 20 ? -14.727 2.096 0.598 1 96.19 20 PRO B CA 1
ATOM 1710 C C . PRO B 1 20 ? -14.727 1.306 -0.709 1 96.19 20 PRO B C 1
ATOM 1712 O O . PRO B 1 20 ? -14.227 1.789 -1.728 1 96.19 20 PRO B O 1
ATOM 1715 N N . ILE B 1 21 ? -15.133 0.158 -0.75 1 97.19 21 ILE B N 1
ATOM 1716 C CA . ILE B 1 21 ? -15.32 -0.685 -1.927 1 97.19 21 ILE B CA 1
ATOM 1717 C C . ILE B 1 21 ? -16.797 -0.998 -2.113 1 97.19 21 ILE B C 1
ATOM 1719 O O . ILE B 1 21 ? -17.438 -1.583 -1.231 1 97.19 21 ILE B O 1
ATOM 1723 N N . PRO B 1 22 ? -17.297 -0.615 -3.238 1 96.25 22 PRO B N 1
ATOM 1724 C CA . PRO B 1 22 ? -18.734 -0.797 -3.426 1 96.25 22 PRO B CA 1
ATOM 1725 C C . PRO B 1 22 ? -19.125 -2.252 -3.691 1 96.25 22 PRO B C 1
ATOM 1727 O O . PRO B 1 22 ? -18.281 -3.043 -4.125 1 96.25 22 PRO B O 1
ATOM 1730 N N . ASN B 1 23 ? -20.328 -2.625 -3.355 1 96.06 23 ASN B N 1
ATOM 1731 C CA . ASN B 1 23 ? -20.984 -3.871 -3.723 1 96.06 23 ASN B CA 1
ATOM 1732 C C . ASN B 1 23 ? -20.25 -5.086 -3.172 1 96.06 23 ASN B C 1
ATOM 1734 O O . ASN B 1 23 ? -20.141 -6.109 -3.85 1 96.06 23 ASN B O 1
ATOM 1738 N N . LEU B 1 24 ? -19.672 -4.91 -2.039 1 97.81 24 LEU B N 1
ATOM 1739 C CA . LEU B 1 24 ? -19.094 -6.074 -1.368 1 97.81 24 LEU B CA 1
ATOM 1740 C C . LEU B 1 24 ? -20.188 -7.07 -0.99 1 97.81 24 LEU B C 1
ATOM 1742 O O . LEU B 1 24 ? -21.25 -6.68 -0.501 1 97.81 24 LEU B O 1
ATOM 1746 N N . PRO B 1 25 ? -19.922 -8.305 -1.278 1 97.44 25 PRO B N 1
ATOM 1747 C CA . PRO B 1 25 ? -20.922 -9.273 -0.807 1 97.44 25 PRO B CA 1
ATOM 1748 C C . PRO B 1 25 ? -21.016 -9.328 0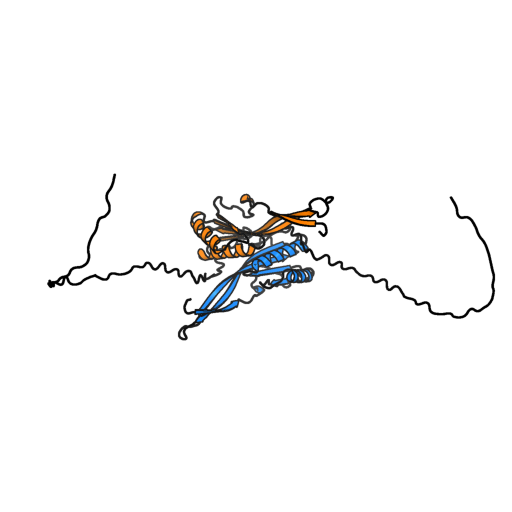.716 1 97.44 25 PRO B C 1
ATOM 1750 O O . PRO B 1 25 ? -20.078 -8.93 1.411 1 97.44 25 PRO B O 1
ATOM 1753 N N . ASN B 1 26 ? -22.078 -9.859 1.263 1 95.5 26 ASN B N 1
ATOM 1754 C CA . ASN B 1 26 ? -22.297 -9.906 2.703 1 95.5 26 ASN B CA 1
ATOM 1755 C C . ASN B 1 26 ? -21.359 -10.891 3.389 1 95.5 26 ASN B C 1
ATOM 1757 O O . ASN B 1 26 ? -20.984 -10.695 4.543 1 95.5 26 ASN B O 1
ATOM 1761 N N . ASN B 1 27 ? -20.984 -11.883 2.686 1 96.38 27 ASN B N 1
ATOM 1762 C CA . ASN B 1 27 ? -20.25 -12.961 3.326 1 96.38 27 ASN B CA 1
ATOM 1763 C C . ASN B 1 27 ? -18.75 -12.898 2.994 1 96.38 27 ASN B C 1
ATOM 1765 O O . ASN B 1 27 ? -18.062 -13.914 3.057 1 96.38 27 ASN B O 1
ATOM 1769 N N . PHE B 1 28 ? -18.266 -11.734 2.646 1 98.38 28 PHE B N 1
ATOM 1770 C CA . PHE B 1 28 ? -16.844 -11.68 2.352 1 98.38 28 PHE B CA 1
ATOM 1771 C C . PHE B 1 28 ? -16.016 -11.906 3.615 1 98.38 28 PHE B C 1
ATOM 1773 O O . PHE B 1 28 ? -16.438 -11.531 4.711 1 98.38 28 PHE B O 1
ATOM 1780 N N . LEU B 1 29 ? -14.891 -12.547 3.43 1 98.75 29 LEU B N 1
ATOM 1781 C CA . LEU B 1 29 ? -13.922 -12.688 4.508 1 98.75 29 LEU B CA 1
ATOM 1782 C C . LEU B 1 29 ? -13.156 -11.383 4.719 1 98.75 29 LEU B C 1
ATOM 1784 O O . LEU B 1 29 ? -12.648 -10.789 3.764 1 98.75 29 LEU B O 1
ATOM 1788 N N . TRP B 1 30 ? -13.102 -10.922 5.934 1 98.75 30 TRP B N 1
ATOM 1789 C CA . TRP B 1 30 ? -12.375 -9.688 6.223 1 98.75 30 TRP B CA 1
ATOM 1790 C C . TRP B 1 30 ? -11.141 -9.969 7.066 1 98.75 30 TRP B C 1
ATOM 1792 O O . TRP B 1 30 ? -11.25 -10.281 8.258 1 98.75 30 TRP B O 1
ATOM 1802 N N . MET B 1 31 ? -10.008 -9.812 6.438 1 98.75 31 MET B N 1
ATOM 1803 C CA . MET B 1 31 ? -8.719 -9.992 7.09 1 98.75 31 MET B CA 1
ATOM 1804 C C . MET B 1 31 ? -8.133 -8.648 7.527 1 98.75 31 MET B C 1
ATOM 1806 O O . MET B 1 31 ? -7.68 -7.867 6.695 1 98.75 31 MET B O 1
ATOM 1810 N N . GLN B 1 32 ? -8.141 -8.367 8.758 1 97.88 32 GLN B N 1
ATOM 1811 C CA . GLN B 1 32 ? -7.555 -7.152 9.32 1 97.88 32 GLN B CA 1
ATOM 1812 C C . GLN B 1 32 ? -6.117 -7.395 9.773 1 97.88 32 GLN B C 1
ATOM 1814 O O . GLN B 1 32 ? -5.887 -8.055 10.789 1 97.88 32 GLN B O 1
ATOM 1819 N N . VAL B 1 33 ? -5.23 -6.812 9.086 1 97.81 33 VAL B N 1
ATOM 1820 C CA . VAL B 1 33 ? -3.809 -7.051 9.32 1 97.81 33 VAL B CA 1
ATOM 1821 C C . VAL B 1 33 ? -3.285 -6.055 10.352 1 97.81 33 VAL B C 1
ATOM 1823 O O . VAL B 1 33 ? -3.498 -4.848 10.227 1 97.81 33 VAL B O 1
ATOM 1826 N N . ARG B 1 34 ? -2.643 -6.562 11.32 1 93.81 34 ARG B N 1
ATOM 1827 C CA . ARG B 1 34 ? -2.051 -5.742 12.367 1 93.81 34 ARG B CA 1
ATOM 1828 C C . ARG B 1 34 ? -0.535 -5.902 12.406 1 93.81 34 ARG B C 1
ATOM 1830 O O . ARG B 1 34 ? 0.006 -6.852 11.828 1 93.81 34 ARG B O 1
ATOM 1837 N N . GLY B 1 35 ? 0.144 -4.953 13.086 1 88.38 35 GLY B N 1
ATOM 1838 C CA . GLY B 1 35 ? 1.596 -4.969 13.172 1 88.38 35 GLY B CA 1
ATOM 1839 C C . GLY B 1 35 ? 2.148 -6.266 13.727 1 88.38 35 GLY B C 1
ATOM 1840 O O . GLY B 1 35 ? 3.131 -6.801 13.211 1 88.38 35 GLY B O 1
ATOM 1841 N N . GLY B 1 36 ? 1.482 -6.785 14.664 1 90.62 36 GLY B N 1
ATOM 1842 C CA . GLY B 1 36 ? 1.979 -7.988 15.312 1 90.62 36 GLY B CA 1
ATOM 1843 C C . GLY B 1 36 ? 1.498 -9.266 14.656 1 90.62 36 GLY B C 1
ATOM 1844 O O . GLY B 1 36 ? 1.882 -10.367 15.07 1 90.62 36 GLY B O 1
ATOM 1845 N N . SER B 1 37 ? 0.817 -9.172 13.578 1 93 37 SER B N 1
ATOM 1846 C CA . SER B 1 37 ? 0.272 -10.359 12.922 1 93 37 SER B CA 1
ATOM 1847 C C . SER B 1 37 ? 1.354 -11.109 12.156 1 93 37 SER B C 1
ATOM 1849 O O . SER B 1 37 ? 2.221 -10.5 11.531 1 93 37 SER B O 1
ATOM 1851 N N . LYS B 1 38 ? 1.298 -12.391 12.211 1 95.25 38 LYS B N 1
ATOM 1852 C CA . LYS B 1 38 ? 2.172 -13.234 11.398 1 95.25 38 LYS B CA 1
ATOM 1853 C C . LYS B 1 38 ? 1.53 -13.555 10.055 1 95.25 38 LYS B C 1
ATOM 1855 O O . LYS B 1 38 ? 0.417 -14.086 10 1 95.25 38 LYS B O 1
ATOM 1860 N N . ILE B 1 39 ? 2.205 -13.336 9.016 1 95.69 39 ILE B N 1
ATOM 1861 C CA . ILE B 1 39 ? 1.685 -13.508 7.664 1 95.69 39 ILE B CA 1
ATOM 1862 C C . ILE B 1 39 ? 1.256 -14.961 7.457 1 95.69 39 ILE B C 1
ATOM 1864 O O . ILE B 1 39 ? 0.196 -15.227 6.883 1 95.69 39 ILE B O 1
ATOM 1868 N N . ARG B 1 40 ? 1.985 -15.883 7.902 1 96.44 40 ARG B N 1
ATOM 1869 C CA . ARG B 1 40 ? 1.699 -17.297 7.738 1 96.44 40 ARG B CA 1
ATOM 1870 C C . ARG B 1 40 ? 0.346 -17.656 8.344 1 96.44 40 ARG B C 1
ATOM 1872 O O . ARG B 1 40 ? -0.438 -18.391 7.73 1 96.44 40 ARG B O 1
ATOM 1879 N N . ASN B 1 41 ? 0.171 -17.109 9.5 1 97.69 41 ASN B N 1
ATOM 1880 C CA . ASN B 1 41 ? -1.096 -17.391 10.172 1 97.69 41 ASN B CA 1
ATOM 1881 C C . ASN B 1 41 ? -2.273 -16.781 9.422 1 97.69 41 ASN B C 1
ATOM 1883 O O . ASN B 1 41 ? -3.312 -17.422 9.258 1 97.69 41 ASN B O 1
ATOM 1887 N N . LEU B 1 42 ? -2.064 -15.578 9.016 1 98.25 42 LEU B N 1
ATOM 1888 C CA . LEU B 1 42 ? -3.098 -14.875 8.258 1 98.25 42 LEU B CA 1
ATOM 1889 C C . LEU B 1 42 ? -3.453 -15.633 6.988 1 98.25 42 LEU B C 1
ATOM 1891 O O . LEU B 1 42 ? -4.633 -15.859 6.699 1 98.25 42 LEU B O 1
ATOM 1895 N N . LEU B 1 43 ? -2.486 -16.078 6.285 1 98.19 43 LEU B N 1
ATOM 1896 C CA . LEU B 1 43 ? -2.688 -16.75 5.008 1 98.19 43 LEU B CA 1
ATOM 1897 C C . LEU B 1 43 ? -3.357 -18.109 5.207 1 98.19 43 LEU B C 1
ATOM 1899 O O . LEU B 1 43 ? -4.27 -18.469 4.461 1 98.19 43 LEU B O 1
ATOM 1903 N N . THR B 1 44 ? -2.846 -18.812 6.18 1 98.38 44 THR B N 1
ATOM 1904 C CA . THR B 1 44 ? -3.443 -20.109 6.469 1 98.38 44 THR B CA 1
ATOM 1905 C C . THR B 1 44 ? -4.941 -19.969 6.723 1 98.38 44 THR B C 1
ATOM 1907 O O . THR B 1 44 ? -5.746 -20.703 6.133 1 98.38 44 THR B O 1
ATOM 1910 N N . HIS B 1 45 ? -5.242 -19.016 7.531 1 98.38 45 HIS B N 1
ATOM 1911 C CA . HIS B 1 45 ? -6.648 -18.797 7.84 1 98.38 45 HIS B CA 1
ATOM 1912 C C . HIS B 1 45 ? -7.43 -18.391 6.59 1 98.38 45 HIS B C 1
ATOM 1914 O O . HIS B 1 45 ? -8.5 -18.953 6.316 1 98.38 45 HIS B O 1
ATOM 1920 N N . ALA B 1 46 ? -6.945 -17.453 5.898 1 98.69 46 ALA B N 1
ATOM 1921 C CA . ALA B 1 46 ? -7.621 -16.938 4.711 1 98.69 46 ALA B CA 1
ATOM 1922 C C . ALA B 1 46 ? -7.816 -18.031 3.666 1 98.69 46 ALA B C 1
ATOM 1924 O O . ALA B 1 46 ? -8.898 -18.156 3.078 1 98.69 46 ALA B O 1
ATOM 1925 N N . LEU B 1 47 ? -6.84 -18.844 3.484 1 98.25 47 LEU B N 1
ATOM 1926 C CA . LEU B 1 47 ? -6.898 -19.891 2.455 1 98.25 47 LEU B CA 1
ATOM 1927 C C . LEU B 1 47 ? -7.852 -21 2.857 1 98.25 47 LEU B C 1
ATOM 1929 O O . LEU B 1 47 ? -8.453 -21.656 1.999 1 98.25 47 LEU B O 1
ATOM 1933 N N . ASN B 1 48 ? -7.953 -21.156 4.109 1 98.5 48 ASN B N 1
ATOM 1934 C CA . ASN B 1 48 ? -8.914 -22.141 4.602 1 98.5 48 ASN B CA 1
ATOM 1935 C C . ASN B 1 48 ? -10.352 -21.672 4.402 1 98.5 48 ASN B C 1
ATOM 1937 O O . ASN B 1 48 ? -11.234 -22.469 4.102 1 98.5 48 ASN B O 1
ATOM 1941 N N . GLU B 1 49 ? -10.617 -20.406 4.555 1 98.5 49 GLU B N 1
ATOM 1942 C CA . GLU B 1 49 ? -11.969 -19.859 4.516 1 98.5 49 GLU B CA 1
ATOM 1943 C C . GLU B 1 49 ? -12.359 -19.453 3.094 1 98.5 49 GLU B C 1
ATOM 1945 O O . GLU B 1 49 ? -13.539 -19.5 2.736 1 98.5 49 GLU B O 1
ATOM 1950 N N . PHE B 1 50 ? -11.469 -19.141 2.256 1 98.44 50 PHE B N 1
ATOM 1951 C CA . PHE B 1 50 ? -11.695 -18.516 0.959 1 98.44 50 PHE B CA 1
ATOM 1952 C C . PHE B 1 50 ? -12.516 -19.422 0.052 1 98.44 50 PHE B C 1
ATOM 1954 O O . PHE B 1 50 ? -13.391 -18.953 -0.684 1 98.44 50 PHE B O 1
ATOM 1961 N N . PRO B 1 51 ? -12.266 -20.766 0.063 1 97.75 51 PRO B N 1
ATOM 1962 C CA . PRO B 1 51 ? -13.07 -21.625 -0.809 1 97.75 51 PRO B CA 1
ATOM 1963 C C . PRO B 1 51 ? -14.57 -21.484 -0.565 1 97.75 51 PRO B C 1
ATOM 1965 O O . PRO B 1 51 ? -15.367 -21.609 -1.499 1 97.75 51 PRO B O 1
ATOM 1968 N N . GLU B 1 52 ? -14.93 -21.109 0.581 1 97.88 52 GLU B N 1
ATOM 1969 C CA . GLU B 1 52 ? -16.344 -20.953 0.909 1 97.88 52 GLU B CA 1
ATOM 1970 C C . GLU B 1 52 ? -16.812 -19.531 0.611 1 97.88 52 GLU B C 1
ATOM 1972 O O . GLU B 1 52 ? -17.859 -19.328 0.007 1 97.88 52 GLU B O 1
ATOM 1977 N N . THR B 1 53 ? -16.031 -18.547 0.947 1 98 53 THR B N 1
ATOM 1978 C CA . THR B 1 53 ? -16.453 -17.156 0.841 1 98 53 THR B CA 1
ATOM 1979 C C . THR B 1 53 ? -16.25 -16.641 -0.579 1 98 53 THR B C 1
ATOM 1981 O O . THR B 1 53 ? -17.031 -15.82 -1.067 1 98 53 THR B O 1
ATOM 1984 N N . LYS B 1 54 ? -15.102 -17.031 -1.199 1 98.25 54 LYS B N 1
ATOM 1985 C CA . LYS B 1 54 ? -14.711 -16.688 -2.561 1 98.25 54 LYS B CA 1
ATOM 1986 C C . LYS B 1 54 ? -14.391 -15.195 -2.674 1 98.25 54 LYS B C 1
ATOM 1988 O O . LYS B 1 54 ? -14.125 -14.695 -3.77 1 98.25 54 LYS B O 1
ATOM 1993 N N . ASN B 1 55 ? -14.57 -14.469 -1.591 1 98.75 55 ASN B N 1
ATOM 1994 C CA . ASN B 1 55 ? -14.336 -13.039 -1.453 1 98.75 55 ASN B CA 1
ATOM 1995 C C . ASN B 1 55 ? -13.555 -12.719 -0.183 1 98.75 55 ASN B C 1
ATOM 1997 O O . ASN B 1 55 ? -13.906 -13.188 0.902 1 98.75 55 ASN B O 1
ATOM 2001 N N . VAL B 1 56 ? -12.523 -11.969 -0.351 1 98.88 56 VAL B N 1
ATOM 2002 C CA . VAL B 1 56 ? -11.75 -11.578 0.82 1 98.88 56 VAL B CA 1
ATOM 2003 C C . VAL B 1 56 ? -11.289 -10.125 0.678 1 98.88 56 VAL B C 1
ATOM 2005 O O . VAL B 1 56 ? -10.945 -9.68 -0.419 1 98.88 56 VAL B O 1
ATOM 2008 N N . VAL B 1 57 ? -11.305 -9.383 1.75 1 98.94 57 VAL B N 1
ATOM 2009 C CA . VAL B 1 57 ? -10.727 -8.047 1.833 1 98.94 57 VAL B CA 1
ATOM 2010 C C . VAL B 1 57 ? -9.555 -8.047 2.812 1 98.94 57 VAL B C 1
ATOM 2012 O O . VAL B 1 57 ? -9.719 -8.391 3.986 1 98.94 57 VAL B O 1
ATOM 2015 N N . TRP B 1 58 ? -8.445 -7.707 2.305 1 98.81 58 TRP B N 1
ATOM 2016 C CA . TRP B 1 58 ? -7.273 -7.461 3.139 1 98.81 58 TRP B CA 1
ATOM 2017 C C . TRP B 1 58 ? -7.172 -5.988 3.521 1 98.81 58 TRP B C 1
ATOM 2019 O O . TRP B 1 58 ? -7.098 -5.117 2.65 1 98.81 58 TRP B O 1
ATOM 2029 N N . THR B 1 59 ? -7.203 -5.684 4.801 1 98.56 59 THR B N 1
ATOM 2030 C CA . THR B 1 59 ? -7.09 -4.312 5.285 1 98.56 59 THR B CA 1
ATOM 2031 C C . THR B 1 59 ? -5.867 -4.156 6.188 1 98.56 59 THR B C 1
ATOM 2033 O O . THR B 1 59 ? -5.668 -4.949 7.113 1 98.56 59 THR B O 1
ATOM 2036 N N . GLY B 1 60 ? -5.043 -3.236 5.852 1 97.38 60 GLY B N 1
ATOM 2037 C CA . GLY B 1 60 ? -3.91 -2.857 6.68 1 97.38 60 GLY B CA 1
ATOM 2038 C C . GLY B 1 60 ? -3.793 -1.359 6.883 1 97.38 60 GLY B C 1
ATOM 2039 O O . GLY B 1 60 ? -4.203 -0.577 6.023 1 97.38 60 GLY B O 1
ATOM 2040 N N . PHE B 1 61 ? -3.164 -0.915 7.93 1 95.12 61 PHE B N 1
ATOM 2041 C CA . PHE B 1 61 ? -2.994 0.5 8.242 1 95.12 61 PHE B CA 1
ATOM 2042 C C . PHE B 1 61 ? -1.655 0.749 8.922 1 95.12 61 PHE B C 1
ATOM 2044 O O . PHE B 1 61 ? -1.146 -0.12 9.641 1 95.12 61 PHE B O 1
ATOM 2051 N N . GLY B 1 62 ? -1.18 1.947 8.734 1 91.5 62 GLY B N 1
ATOM 2052 C CA . GLY B 1 62 ? 0.132 2.268 9.273 1 91.5 62 GLY B CA 1
ATOM 2053 C C . GLY B 1 62 ? 1.212 1.3 8.828 1 91.5 62 GLY B C 1
ATOM 2054 O O . GLY B 1 62 ? 1.403 1.077 7.633 1 91.5 62 GLY B O 1
ATOM 2055 N N . PRO B 1 63 ? 1.862 0.713 9.781 1 89.56 63 PRO B N 1
ATOM 2056 C CA . PRO B 1 63 ? 2.971 -0.19 9.469 1 89.56 63 PRO B CA 1
ATOM 2057 C C . PRO B 1 63 ? 2.506 -1.488 8.812 1 89.56 63 PRO B C 1
ATOM 2059 O O . PRO B 1 63 ? 3.318 -2.223 8.242 1 89.56 63 PRO B O 1
ATOM 2062 N N . SER B 1 64 ? 1.255 -1.759 8.844 1 95.81 64 SER B N 1
ATOM 2063 C CA . SER B 1 64 ? 0.773 -3.045 8.352 1 95.81 64 SER B CA 1
ATOM 2064 C C . SER B 1 64 ? 0.297 -2.943 6.906 1 95.81 64 SER B C 1
ATOM 2066 O O . SER B 1 64 ? -0.113 -3.941 6.309 1 95.81 64 SER B O 1
ATOM 2068 N N . VAL B 1 65 ? 0.375 -1.844 6.348 1 96 65 VAL B N 1
ATOM 2069 C CA . VAL B 1 65 ? -0.04 -1.648 4.961 1 96 65 VAL B CA 1
ATOM 2070 C C . VAL B 1 65 ? 0.726 -2.607 4.051 1 96 65 VAL B C 1
ATOM 2072 O O . VAL B 1 65 ? 0.125 -3.326 3.25 1 96 65 VAL B O 1
ATOM 2075 N N . GLY B 1 66 ? 2.047 -2.6 4.152 1 94.69 66 GLY B N 1
ATOM 2076 C CA . GLY B 1 66 ? 2.867 -3.498 3.355 1 94.69 66 GLY B CA 1
ATOM 2077 C C . GLY B 1 66 ? 2.502 -4.957 3.539 1 94.69 66 GLY B C 1
ATOM 2078 O O . GLY B 1 66 ? 2.492 -5.727 2.574 1 94.69 66 GLY B O 1
ATOM 2079 N N . LYS B 1 67 ? 2.258 -5.309 4.746 1 95.62 67 LYS B N 1
ATOM 2080 C CA . LYS B 1 67 ? 1.886 -6.688 5.055 1 95.62 67 LYS B CA 1
ATOM 2081 C C . LYS B 1 67 ? 0.579 -7.07 4.367 1 95.62 67 LYS B C 1
ATOM 2083 O O . LYS B 1 67 ? 0.433 -8.195 3.881 1 95.62 67 LYS B O 1
ATOM 2088 N N . ALA B 1 68 ? -0.365 -6.152 4.375 1 97.88 68 ALA B N 1
ATOM 2089 C CA . ALA B 1 68 ? -1.634 -6.398 3.695 1 97.88 68 ALA B CA 1
ATOM 2090 C C . ALA B 1 68 ? -1.421 -6.629 2.203 1 97.88 68 ALA B C 1
ATOM 2092 O O . ALA B 1 68 ? -2.018 -7.539 1.616 1 97.88 68 ALA B O 1
ATOM 2093 N N . VAL B 1 69 ? -0.519 -5.848 1.619 1 97.38 69 VAL B N 1
ATOM 2094 C CA . VAL B 1 69 ? -0.215 -5.992 0.199 1 97.38 69 VAL B CA 1
ATOM 2095 C C . VAL B 1 69 ? 0.402 -7.363 -0.06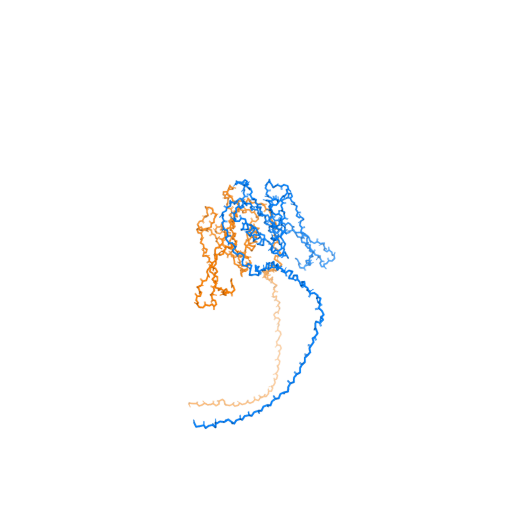1 1 97.38 69 VAL B C 1
ATOM 2097 O O . VAL B 1 69 ? 0.022 -8.055 -1.012 1 97.38 69 VAL B O 1
ATOM 2100 N N . THR B 1 70 ? 1.283 -7.754 0.764 1 95.44 70 THR B N 1
ATOM 2101 C CA . THR B 1 70 ? 1.947 -9.047 0.644 1 95.44 70 THR B CA 1
ATOM 2102 C C . THR B 1 70 ? 0.937 -10.188 0.752 1 95.44 70 THR B C 1
ATOM 2104 O O . THR B 1 70 ? 0.964 -11.125 -0.045 1 95.44 70 THR B O 1
ATOM 2107 N N . CYS B 1 71 ? 0.069 -10.109 1.704 1 97.44 71 CYS B N 1
ATOM 2108 C CA . CYS B 1 71 ? -0.939 -11.148 1.882 1 97.44 71 CYS B CA 1
ATOM 2109 C C . CYS B 1 71 ? -1.84 -11.25 0.657 1 97.44 71 CYS B C 1
ATOM 2111 O O . CYS B 1 71 ? -2.162 -12.352 0.208 1 97.44 71 CYS B O 1
ATOM 2113 N N . ALA B 1 72 ? -2.225 -10.125 0.201 1 97.69 72 ALA B N 1
ATOM 2114 C CA . ALA B 1 72 ? -3.072 -10.109 -0.989 1 97.69 72 ALA B CA 1
ATOM 2115 C C . ALA B 1 72 ? -2.377 -10.781 -2.168 1 97.69 72 ALA B C 1
ATOM 2117 O O . ALA B 1 72 ? -2.982 -11.586 -2.877 1 97.69 72 ALA B O 1
ATOM 2118 N N . GLU B 1 73 ? -1.132 -10.461 -2.336 1 95.19 73 GLU B N 1
ATOM 2119 C CA . GLU B 1 73 ? -0.358 -11.039 -3.432 1 95.19 73 GLU B CA 1
ATOM 2120 C C . GLU B 1 73 ? -0.234 -12.555 -3.279 1 95.19 73 GLU B C 1
ATOM 2122 O O . GLU B 1 73 ? -0.396 -13.297 -4.25 1 95.19 73 GLU B O 1
ATOM 2127 N N . LEU B 1 74 ? 0.095 -12.969 -2.146 1 95.19 74 LEU B N 1
ATOM 2128 C CA . LEU B 1 74 ? 0.239 -14.398 -1.89 1 95.19 74 LEU B CA 1
ATOM 2129 C C . LEU B 1 74 ? -1.087 -15.125 -2.094 1 95.19 74 LEU B C 1
ATOM 2131 O O . LEU B 1 74 ? -1.112 -16.25 -2.592 1 95.19 74 LEU B O 1
ATOM 2135 N N . THR B 1 75 ? -2.184 -14.477 -1.671 1 97.25 75 THR B N 1
ATOM 2136 C CA . THR B 1 75 ? -3.5 -15.047 -1.927 1 97.25 75 THR B CA 1
ATOM 2137 C C . THR B 1 75 ? -3.73 -15.227 -3.426 1 97.25 75 THR B C 1
ATOM 2139 O O . THR B 1 75 ? -4.18 -16.281 -3.869 1 97.25 75 THR B O 1
ATOM 2142 N N . LYS B 1 76 ? -3.418 -14.211 -4.172 1 95.69 76 LYS B N 1
ATOM 2143 C CA . LYS B 1 76 ? -3.574 -14.281 -5.621 1 95.69 76 LYS B CA 1
ATOM 2144 C C . LYS B 1 76 ? -2.754 -15.43 -6.207 1 95.69 76 LYS B C 1
ATOM 2146 O O . LYS B 1 76 ? -3.232 -16.156 -7.078 1 95.69 76 LYS B O 1
ATOM 2151 N N . ARG B 1 77 ? -1.597 -15.578 -5.711 1 92.94 77 ARG B N 1
ATOM 2152 C CA . ARG B 1 77 ? -0.717 -16.625 -6.207 1 92.94 77 ARG B CA 1
ATOM 2153 C C . ARG B 1 77 ? -1.313 -18.016 -5.941 1 92.94 77 ARG B C 1
ATOM 2155 O O . ARG B 1 77 ? -1.233 -18.906 -6.793 1 92.94 77 ARG B O 1
ATOM 2162 N N . GLU B 1 78 ? -1.832 -18.156 -4.77 1 95.75 78 GLU B N 1
ATOM 2163 C CA . GLU B 1 78 ? -2.436 -19.422 -4.402 1 95.75 78 GLU B CA 1
ATOM 2164 C C . GLU B 1 78 ? -3.555 -19.812 -5.371 1 95.75 78 GLU B C 1
ATOM 2166 O O . GLU B 1 78 ? -3.875 -20.984 -5.523 1 95.75 78 GLU B O 1
ATOM 2171 N N . TYR B 1 79 ? -4.098 -18.844 -6.059 1 96.5 79 TYR B N 1
ATOM 2172 C CA . TYR B 1 79 ? -5.18 -19.094 -7.012 1 96.5 79 TYR B CA 1
ATOM 2173 C C . TYR B 1 79 ? -4.727 -18.797 -8.438 1 96.5 79 TYR B C 1
ATOM 2175 O O . TYR B 1 79 ? -5.512 -18.328 -9.258 1 96.5 79 TYR B O 1
ATOM 2183 N N . ASN B 1 80 ? -3.496 -18.953 -8.648 1 93.56 80 ASN B N 1
ATOM 2184 C CA . ASN B 1 80 ? -2.859 -18.875 -9.961 1 93.56 80 ASN B CA 1
ATOM 2185 C C . ASN B 1 80 ? -3.102 -17.516 -10.617 1 93.56 80 ASN B C 1
ATOM 2187 O O . ASN B 1 80 ? -3.303 -17.438 -11.828 1 93.56 80 ASN B O 1
ATOM 2191 N N . ASN B 1 81 ? -3.338 -16.516 -9.828 1 93.12 81 ASN B N 1
ATOM 2192 C CA . ASN B 1 81 ? -3.473 -15.141 -10.297 1 93.12 81 ASN B CA 1
ATOM 2193 C C . ASN B 1 81 ? -4.73 -14.961 -11.148 1 93.12 81 ASN B C 1
ATOM 2195 O O . ASN B 1 81 ? -4.719 -14.211 -12.125 1 93.12 81 ASN B O 1
ATOM 2199 N N . ARG B 1 82 ? -5.734 -15.617 -10.742 1 95 82 ARG B N 1
ATOM 2200 C CA . ARG B 1 82 ? -6.992 -15.547 -11.484 1 95 82 ARG B CA 1
ATOM 2201 C C . ARG B 1 82 ? -7.996 -14.648 -10.766 1 95 82 ARG B C 1
ATOM 2203 O O . ARG B 1 82 ? -9.125 -14.477 -11.234 1 95 82 ARG B O 1
ATOM 2210 N N . LEU B 1 83 ? -7.531 -14.07 -9.703 1 97.75 83 LEU B N 1
ATOM 2211 C CA . LEU B 1 83 ? -8.461 -13.281 -8.898 1 97.75 83 LEU B CA 1
ATOM 2212 C C . LEU B 1 83 ? -8.547 -11.852 -9.414 1 97.75 83 LEU B C 1
ATOM 2214 O O . LEU B 1 83 ? -7.539 -11.273 -9.828 1 97.75 83 LEU B O 1
ATOM 2218 N N . HIS B 1 84 ? -9.766 -11.344 -9.328 1 97.81 84 HIS B N 1
ATOM 2219 C CA . HIS B 1 84 ? -10 -9.922 -9.562 1 97.81 84 HIS B CA 1
ATOM 2220 C C . HIS B 1 84 ? -9.68 -9.102 -8.312 1 97.81 84 HIS B C 1
ATOM 2222 O O . HIS B 1 84 ? -9.867 -9.578 -7.188 1 97.81 84 HIS B O 1
ATOM 2228 N N . GLN B 1 85 ? -9.273 -7.914 -8.57 1 97.69 85 GLN B N 1
ATOM 2229 C CA . GLN B 1 85 ? -8.844 -7.117 -7.43 1 97.69 85 GLN B CA 1
ATOM 2230 C C . GLN B 1 85 ? -9.391 -5.691 -7.512 1 97.69 85 GLN B C 1
ATOM 2232 O O . GLN B 1 85 ? -9.469 -5.117 -8.602 1 97.69 85 GLN B O 1
ATOM 2237 N N . ILE B 1 86 ? -9.75 -5.109 -6.387 1 97.81 86 ILE B N 1
ATOM 2238 C CA . ILE B 1 86 ? -9.961 -3.676 -6.211 1 97.81 86 ILE B CA 1
ATOM 2239 C C . ILE B 1 86 ? -9.117 -3.172 -5.039 1 97.81 86 ILE B C 1
ATOM 2241 O O . ILE B 1 86 ? -9.141 -3.758 -3.955 1 97.81 86 ILE B O 1
ATOM 2245 N N . THR B 1 87 ? -8.391 -2.146 -5.234 1 97.31 87 THR B N 1
ATOM 2246 C CA . THR B 1 87 ? -7.574 -1.53 -4.195 1 97.31 87 THR B CA 1
ATOM 2247 C C . THR B 1 87 ? -8.062 -0.116 -3.893 1 97.31 87 THR B C 1
ATOM 2249 O O . THR B 1 87 ? -8.297 0.673 -4.809 1 97.31 87 THR B O 1
ATOM 2252 N N . LYS B 1 88 ? -8.227 0.148 -2.621 1 95.94 88 LYS B N 1
ATOM 2253 C CA . LYS B 1 88 ? -8.578 1.483 -2.15 1 95.94 88 LYS B CA 1
ATOM 2254 C C . LYS B 1 88 ? -7.652 1.94 -1.031 1 95.94 88 LYS B C 1
ATOM 2256 O O . LYS B 1 88 ? -7.309 1.156 -0.143 1 95.94 88 LYS B O 1
ATOM 2261 N N . LEU B 1 89 ? -7.219 3.137 -1.118 1 94.81 89 LEU B N 1
ATOM 2262 C CA . LEU B 1 89 ? -6.48 3.773 -0.032 1 94.81 89 LEU B CA 1
ATOM 2263 C C . LEU B 1 89 ? -7.391 4.691 0.777 1 94.81 89 LEU B C 1
ATOM 2265 O O . LEU B 1 89 ? -8.242 5.379 0.214 1 94.81 89 LEU B O 1
ATOM 2269 N N . SER B 1 90 ? -7.234 4.637 2.014 1 93.5 90 SER B N 1
ATOM 2270 C CA . SER B 1 90 ? -7.988 5.477 2.939 1 93.5 90 SER B CA 1
ATOM 2271 C C . SER B 1 90 ? -7.164 5.812 4.18 1 93.5 90 SER B C 1
ATOM 2273 O O . SER B 1 90 ? -5.934 5.855 4.117 1 93.5 90 SER B O 1
ATOM 2275 N N . HIS B 1 91 ? -7.797 6.266 5.199 1 92.44 91 HIS B N 1
ATOM 2276 C CA . HIS B 1 91 ? -7.117 6.566 6.457 1 92.44 91 HIS B CA 1
ATOM 2277 C C . HIS B 1 91 ? -7.93 6.074 7.652 1 92.44 91 HIS B C 1
ATOM 2279 O O . HIS B 1 91 ? -9.148 5.922 7.562 1 92.44 91 HIS B O 1
ATOM 2285 N N . ARG B 1 92 ? -7.207 5.797 8.625 1 93.5 92 ARG B N 1
ATOM 2286 C CA . ARG B 1 92 ? -7.797 5.465 9.914 1 93.5 92 ARG B CA 1
ATOM 2287 C C . ARG B 1 92 ? -7.52 6.555 10.945 1 93.5 92 ARG B C 1
ATOM 2289 O O . ARG B 1 92 ? -6.371 6.957 11.133 1 93.5 92 ARG B O 1
ATOM 2296 N N . GLN B 1 93 ? -8.547 7.062 11.562 1 93.62 93 GLN B N 1
ATOM 2297 C CA . GLN B 1 93 ? -8.383 8.133 12.539 1 93.62 93 GLN B CA 1
ATOM 2298 C C . GLN B 1 93 ? -7.859 7.59 13.867 1 93.62 93 GLN B C 1
ATOM 2300 O O . GLN B 1 93 ? -8.312 6.547 14.336 1 93.62 93 GLN B O 1
ATOM 2305 N N . VAL B 1 94 ? -6.941 8.328 14.352 1 94 94 VAL B N 1
ATOM 2306 C CA . VAL B 1 94 ? -6.379 8 15.656 1 94 94 VAL B CA 1
ATOM 2307 C C . VAL B 1 94 ? -6.41 9.234 16.562 1 94 94 VAL B C 1
ATOM 2309 O O . VAL B 1 94 ? -5.902 10.289 16.188 1 94 94 VAL B O 1
ATOM 2312 N N . ASP B 1 95 ? -7.066 9.086 17.672 1 95.25 95 ASP B N 1
ATOM 2313 C CA . ASP B 1 95 ? -7 10.133 18.688 1 95.25 95 ASP B CA 1
ATOM 2314 C C . ASP B 1 95 ? -5.809 9.914 19.625 1 95.25 95 ASP B C 1
ATOM 2316 O O . ASP B 1 95 ? -5.742 8.914 20.344 1 95.25 95 ASP B O 1
ATOM 2320 N N . GLU B 1 96 ? -4.965 10.812 19.484 1 94 96 GLU B N 1
ATOM 2321 C CA . GLU B 1 96 ? -3.807 10.789 20.375 1 94 96 GLU B CA 1
ATOM 2322 C C . GLU B 1 96 ? -4.012 11.711 21.562 1 94 96 GLU B C 1
ATOM 2324 O O . GLU B 1 96 ? -4.133 12.93 21.406 1 94 96 GLU B O 1
ATOM 2329 N N . TYR B 1 97 ? -3.93 11.148 22.688 1 95.06 97 TYR B N 1
ATOM 2330 C CA . TYR B 1 97 ? -4.141 11.922 23.906 1 95.06 97 TYR B CA 1
ATOM 2331 C C . TYR B 1 97 ? -2.812 12.352 24.531 1 95.06 97 TYR B C 1
ATOM 2333 O O . TYR B 1 97 ? -1.855 11.57 24.547 1 95.06 97 TYR B O 1
ATOM 2341 N N . TRP B 1 98 ? -2.818 13.672 24.922 1 95.25 98 TRP B N 1
ATOM 2342 C CA . TRP B 1 98 ? -1.639 14.234 25.578 1 95.25 98 TRP B CA 1
ATOM 2343 C C . TRP B 1 98 ? -1.991 14.797 26.953 1 95.25 98 TRP B C 1
ATOM 2345 O O . TRP B 1 98 ? -2.904 15.617 27.078 1 95.25 98 TRP B O 1
ATOM 2355 N N . ASP B 1 99 ? -1.312 14.352 27.875 1 95.94 99 ASP B N 1
ATOM 2356 C CA . ASP B 1 99 ? -1.584 14.742 29.266 1 95.94 99 ASP B CA 1
ATOM 2357 C C . ASP B 1 99 ? -0.77 15.969 29.656 1 95.94 99 ASP B C 1
ATOM 2359 O O . ASP B 1 99 ? 0.441 16.016 29.422 1 95.94 99 ASP B O 1
ATOM 2363 N N . PRO B 1 100 ? -1.486 16.875 30.219 1 94.75 100 PRO B N 1
ATOM 2364 C CA . PRO B 1 100 ? -0.751 18.078 30.641 1 94.75 100 PRO B CA 1
ATOM 2365 C C . PRO B 1 100 ? 0.146 17.797 31.859 1 94.75 100 PRO B C 1
ATOM 2367 O O . PRO B 1 100 ? -0.202 17 32.719 1 94.75 100 PRO B O 1
ATOM 2370 N N . LEU B 1 101 ? 1.244 18.438 31.781 1 94.88 101 LEU B N 1
ATOM 2371 C CA . LEU B 1 101 ? 2.17 18.328 32.906 1 94.88 101 LEU B CA 1
ATOM 2372 C C . LEU B 1 101 ? 1.783 19.281 34.031 1 94.88 101 LEU B C 1
ATOM 2374 O O . LEU B 1 101 ? 2.258 19.141 35.156 1 94.88 101 LEU B O 1
ATOM 2378 N N . LEU B 1 102 ? 1.066 20.328 33.719 1 93.44 102 LEU B N 1
ATOM 2379 C CA . LEU B 1 102 ? 0.571 21.297 34.719 1 93.44 102 LEU B CA 1
ATOM 2380 C C . LEU B 1 102 ? -0.917 21.094 34.969 1 93.44 102 LEU B C 1
ATOM 2382 O O . LEU B 1 102 ? -1.7 20.922 34.031 1 93.44 102 LEU B O 1
ATOM 2386 N N . PRO B 1 103 ? -1.344 21.141 36.188 1 91.94 103 PRO B N 1
ATOM 2387 C CA . PRO B 1 103 ? -2.729 20.844 36.562 1 91.94 103 PRO B CA 1
ATOM 2388 C C . PRO B 1 103 ? -3.729 21.828 35.938 1 91.94 103 PRO B C 1
ATOM 2390 O O . PRO B 1 103 ? -4.898 21.484 35.75 1 91.94 103 PRO B O 1
ATOM 2393 N N . GLU B 1 104 ? -3.281 23 35.562 1 93.75 104 GLU B N 1
ATOM 2394 C CA . GLU B 1 104 ? -4.172 24.031 35.062 1 93.75 104 GLU B CA 1
ATOM 2395 C C . GLU B 1 104 ? -4.488 23.812 33.562 1 93.75 104 GLU B C 1
ATOM 2397 O O . GLU B 1 104 ? -5.426 24.406 33.031 1 93.75 104 GLU B O 1
ATOM 2402 N N . LEU B 1 105 ? -3.619 23.016 33.031 1 94.06 105 LEU B N 1
ATOM 2403 C CA . LEU B 1 105 ? -3.783 22.781 31.578 1 94.06 105 LEU B CA 1
ATOM 2404 C C . LEU B 1 105 ? -4.703 21.594 31.328 1 94.06 105 LEU B C 1
ATOM 2406 O O . LEU B 1 105 ? -4.703 20.625 32.094 1 94.06 105 LEU B O 1
ATOM 2410 N N . ASP B 1 106 ? -5.539 21.688 30.391 1 94.19 106 ASP B N 1
ATOM 2411 C CA . ASP B 1 106 ? -6.449 20.609 30 1 94.19 106 ASP B CA 1
ATOM 2412 C C . ASP B 1 106 ? -5.742 19.578 29.125 1 94.19 106 ASP B C 1
ATOM 2414 O O . ASP B 1 106 ? -4.723 19.875 28.5 1 94.19 106 ASP B O 1
ATOM 2418 N N . LYS B 1 107 ? -6.332 18.422 29.141 1 94.5 107 LYS B N 1
ATOM 2419 C CA . LYS B 1 107 ? -5.867 17.359 28.25 1 94.5 107 LYS B CA 1
ATOM 2420 C C . LYS B 1 107 ? -6.008 17.766 26.797 1 94.5 107 LYS B C 1
ATOM 2422 O O . LYS B 1 107 ? -7.004 18.391 26.406 1 94.5 107 LYS B O 1
ATOM 2427 N N . LEU B 1 108 ? -4.98 17.422 26.031 1 94.88 108 LEU B N 1
ATOM 2428 C CA . LEU B 1 108 ? -5 17.719 24.594 1 94.88 108 LEU B CA 1
ATOM 2429 C C . LEU B 1 108 ? -5.25 16.453 23.781 1 94.88 108 LEU B C 1
ATOM 2431 O O . LEU B 1 108 ? -4.711 15.391 24.094 1 94.88 108 LEU B O 1
ATOM 2435 N N . VAL B 1 109 ? -6.191 16.547 22.828 1 95 109 VAL B N 1
ATOM 2436 C CA . VAL B 1 109 ? -6.43 15.453 21.891 1 95 109 VAL B CA 1
ATOM 2437 C C . VAL B 1 109 ? -5.988 15.867 20.5 1 95 109 VAL B C 1
ATOM 2439 O O . VAL B 1 109 ? -6.48 16.859 19.953 1 95 109 VAL B O 1
ATOM 2442 N N . VAL B 1 110 ? -4.984 15.148 20 1 93.19 110 VAL B N 1
ATOM 2443 C CA . VAL B 1 110 ? -4.539 15.383 18.641 1 93.19 110 VAL B CA 1
ATOM 2444 C C . VAL B 1 110 ? -5.121 14.312 17.719 1 93.19 110 VAL B C 1
ATOM 2446 O O . VAL B 1 110 ? -4.961 13.117 17.969 1 93.19 110 VAL B O 1
ATOM 2449 N N . LYS B 1 111 ? -5.828 14.727 16.688 1 91.94 111 LYS B N 1
ATOM 2450 C CA . LYS B 1 111 ? -6.391 13.812 15.695 1 91.94 111 LYS B CA 1
ATOM 2451 C C . LYS B 1 111 ? -5.398 13.539 14.57 1 91.94 111 LYS B C 1
ATOM 2453 O O . LYS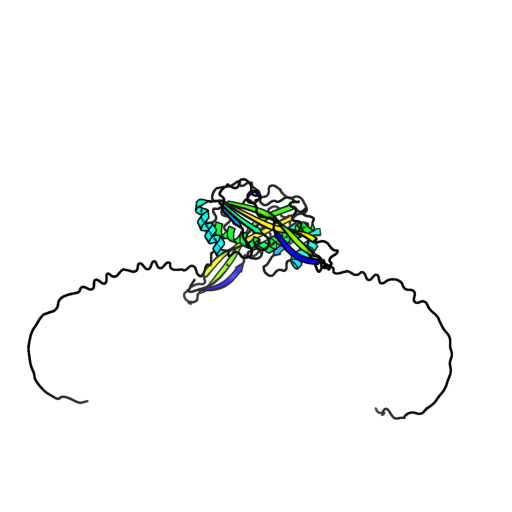 B 1 111 ? -4.953 14.469 13.891 1 91.94 111 LYS B O 1
ATOM 2458 N N . ARG B 1 112 ? -5.078 12.219 14.516 1 90.19 112 ARG B N 1
ATOM 2459 C CA . ARG B 1 112 ? -4.145 11.812 13.477 1 90.19 112 ARG B CA 1
ATOM 2460 C C . ARG B 1 112 ? -4.816 10.875 12.477 1 90.19 112 ARG B C 1
ATOM 2462 O O . ARG B 1 112 ? -5.777 10.18 12.812 1 90.19 112 ARG B O 1
ATOM 2469 N N . LYS B 1 113 ? -4.32 10.93 11.289 1 90.06 113 LYS B N 1
ATOM 2470 C CA . LYS B 1 113 ? -4.793 10.023 10.25 1 90.06 113 LYS B CA 1
ATOM 2471 C C . LYS B 1 113 ? -3.701 9.031 9.852 1 90.06 113 LYS B C 1
ATOM 2473 O O . LYS B 1 113 ? -2.602 9.43 9.461 1 90.06 113 LYS B O 1
ATOM 2478 N N . LEU B 1 114 ? -4.023 7.832 9.984 1 91.88 114 LEU B N 1
ATOM 2479 C CA . LEU B 1 114 ? -3.113 6.766 9.578 1 91.88 114 LEU B CA 1
ATOM 2480 C C . LEU B 1 114 ? -3.467 6.254 8.18 1 91.88 114 LEU B C 1
ATOM 2482 O O . LEU B 1 114 ? -4.633 5.984 7.891 1 91.88 114 LEU B O 1
ATOM 2486 N N . PRO B 1 115 ? -2.418 6.168 7.285 1 93.5 115 PRO B N 1
ATOM 2487 C CA . PRO B 1 115 ? -2.715 5.555 5.988 1 93.5 115 PRO B CA 1
ATOM 2488 C C . PRO B 1 115 ? -3.268 4.137 6.121 1 93.5 115 PRO B C 1
ATOM 2490 O O . PRO B 1 115 ? -2.828 3.377 6.984 1 93.5 115 PRO B O 1
ATOM 2493 N N . MET B 1 116 ? -4.238 3.875 5.309 1 95.94 116 MET B N 1
ATOM 2494 C CA . MET B 1 116 ? -4.922 2.584 5.324 1 95.94 116 MET B CA 1
ATOM 2495 C C . MET B 1 116 ? -5.172 2.086 3.906 1 95.94 116 MET B C 1
ATOM 2497 O O . MET B 1 116 ? -5.465 2.879 3.008 1 95.94 116 MET B O 1
ATOM 2501 N N . ILE B 1 117 ? -5.004 0.742 3.738 1 97.25 117 ILE B N 1
ATOM 2502 C CA . ILE B 1 117 ? -5.238 0.15 2.426 1 97.25 117 ILE B CA 1
ATOM 2503 C C . ILE B 1 117 ? -6.27 -0.971 2.541 1 97.25 117 ILE B C 1
ATOM 2505 O O . ILE B 1 117 ? -6.281 -1.714 3.525 1 97.25 117 ILE B O 1
ATOM 2509 N N . HIS B 1 118 ? -7.215 -1.051 1.641 1 98.5 118 HIS B N 1
ATOM 2510 C CA . HIS B 1 118 ? -8.148 -2.158 1.449 1 98.5 118 HIS B CA 1
ATOM 2511 C C . HIS B 1 118 ? -7.922 -2.838 0.103 1 98.5 118 HIS B C 1
ATOM 2513 O O . HIS B 1 118 ? -7.934 -2.18 -0.939 1 98.5 118 HIS B O 1
ATOM 2519 N N . ILE B 1 119 ? -7.664 -4.117 0.119 1 98.62 119 ILE B N 1
ATOM 2520 C CA . ILE B 1 119 ? -7.516 -4.883 -1.112 1 98.62 119 ILE B CA 1
ATOM 2521 C C . ILE B 1 119 ? -8.578 -5.98 -1.167 1 98.62 119 ILE B C 1
ATOM 2523 O O . ILE B 1 119 ? -8.531 -6.934 -0.388 1 98.62 119 ILE B O 1
ATOM 2527 N N . TYR B 1 120 ? -9.516 -5.82 -2.053 1 98.81 120 TYR B N 1
ATOM 2528 C CA . TYR B 1 120 ? -10.586 -6.781 -2.27 1 98.81 120 TYR B CA 1
ATOM 2529 C C . TYR B 1 120 ? -10.219 -7.77 -3.371 1 98.81 120 TYR B C 1
ATOM 2531 O O . TYR B 1 120 ? -9.852 -7.363 -4.477 1 98.81 120 TYR B O 1
ATOM 2539 N N . LEU B 1 121 ? -10.289 -9.062 -3.07 1 98.62 121 LEU B N 1
ATOM 2540 C CA . LEU B 1 121 ? -10.055 -10.125 -4.043 1 98.62 121 LEU B CA 1
ATOM 2541 C C . LEU B 1 121 ? -11.305 -10.977 -4.23 1 98.62 121 LEU B C 1
ATOM 2543 O O . LEU B 1 121 ? -11.961 -11.344 -3.254 1 98.62 121 LEU B O 1
ATOM 2547 N N . SER B 1 122 ? -11.547 -11.227 -5.445 1 98.69 122 SER B N 1
ATOM 2548 C CA . SER B 1 122 ? -12.727 -12.016 -5.785 1 98.69 122 SER B CA 1
ATOM 2549 C C . SER B 1 122 ? -12.406 -13.055 -6.859 1 98.69 122 SER B C 1
ATOM 2551 O O . SER B 1 122 ? -11.68 -12.758 -7.816 1 98.69 122 SER B O 1
ATOM 2553 N N . ILE B 1 123 ? -12.953 -14.18 -6.742 1 97.44 123 ILE B N 1
ATOM 2554 C CA . ILE B 1 123 ? -12.789 -15.227 -7.746 1 97.44 123 ILE B CA 1
ATOM 2555 C C . ILE B 1 123 ? -13.664 -14.93 -8.961 1 97.44 123 ILE B C 1
ATOM 2557 O O . ILE B 1 123 ? -13.273 -15.18 -10.102 1 97.44 123 ILE B O 1
ATOM 2561 N N . ASP B 1 124 ? -14.828 -14.438 -8.719 1 97.25 124 ASP B N 1
ATOM 2562 C CA . ASP B 1 124 ? -15.734 -14.055 -9.789 1 97.25 124 ASP B CA 1
ATOM 2563 C C . ASP B 1 124 ? -15.422 -12.648 -10.305 1 97.25 124 ASP B C 1
ATOM 2565 O O . ASP B 1 124 ? -14.891 -11.812 -9.562 1 97.25 124 ASP B O 1
ATOM 2569 N N . PRO B 1 125 ? -15.773 -12.391 -11.523 1 97.19 125 PRO B N 1
ATOM 2570 C CA . PRO B 1 125 ? -15.562 -11.039 -12.07 1 97.19 125 PRO B CA 1
ATOM 2571 C C . PRO B 1 125 ? -16.297 -9.969 -11.273 1 97.19 125 PRO B C 1
ATOM 2573 O O . PRO B 1 125 ? -17.438 -10.188 -10.828 1 97.19 125 PRO B O 1
ATOM 2576 N N . ILE B 1 126 ? -15.648 -8.875 -11.094 1 97.44 126 ILE B N 1
ATOM 2577 C CA . ILE B 1 126 ? -16.234 -7.711 -10.445 1 97.44 126 ILE B CA 1
ATOM 2578 C C . ILE B 1 126 ? -16.219 -6.527 -11.406 1 97.44 126 ILE B C 1
ATOM 2580 O O . ILE B 1 126 ? -15.703 -6.629 -12.523 1 97.44 126 ILE B O 1
ATOM 2584 N N . ASN B 1 127 ? -16.812 -5.391 -11.023 1 96.88 127 ASN B N 1
ATOM 2585 C CA . ASN B 1 127 ? -16.922 -4.219 -11.891 1 96.88 127 ASN B CA 1
ATOM 2586 C C . ASN B 1 127 ? -15.555 -3.705 -12.312 1 96.88 127 ASN B C 1
ATOM 2588 O O . ASN B 1 127 ? -14.82 -3.139 -11.5 1 96.88 127 ASN B O 1
ATOM 2592 N N . SER B 1 128 ? -15.234 -3.834 -13.516 1 96.06 128 SER B N 1
ATOM 2593 C CA . SER B 1 128 ? -13.914 -3.49 -14.031 1 96.06 128 SER B CA 1
ATOM 2594 C C . SER B 1 128 ? -13.75 -1.981 -14.172 1 96.06 128 SER B C 1
ATOM 2596 O O . SER B 1 128 ? -12.641 -1.492 -14.406 1 96.06 128 SER B O 1
ATOM 2598 N N . LYS B 1 129 ? -14.766 -1.248 -14.031 1 95.12 129 LYS B N 1
ATOM 2599 C CA . LYS B 1 129 ? -14.711 0.206 -14.148 1 95.12 129 LYS B CA 1
ATOM 2600 C C . LYS B 1 129 ? -14.516 0.859 -12.781 1 95.12 129 LYS B C 1
ATOM 2602 O O . LYS B 1 129 ? -14.32 2.074 -12.688 1 95.12 129 LYS B O 1
ATOM 2607 N N . GLU B 1 130 ? -14.648 0.023 -11.758 1 96 130 GLU B N 1
ATOM 2608 C CA . GLU B 1 130 ? -14.438 0.549 -10.414 1 96 130 GLU B CA 1
ATOM 2609 C C . GLU B 1 130 ? -13.008 1.052 -10.227 1 96 130 GLU B C 1
ATOM 2611 O O . GLU B 1 130 ? -12.055 0.365 -10.594 1 96 130 GLU B O 1
ATOM 2616 N N . LEU B 1 131 ? -12.938 2.238 -9.695 1 95.06 131 LEU B N 1
ATOM 2617 C CA . LEU B 1 131 ? -11.602 2.756 -9.422 1 95.06 131 LEU B CA 1
ATOM 2618 C C . LEU B 1 131 ? -10.82 1.8 -8.523 1 95.06 131 LEU B C 1
ATOM 2620 O O . LEU B 1 131 ? -11.352 1.303 -7.531 1 95.06 131 LEU B O 1
ATOM 2624 N N . GLY B 1 132 ? -9.641 1.523 -8.898 1 95.38 132 GLY B N 1
ATOM 2625 C CA . GLY B 1 132 ? -8.805 0.611 -8.141 1 95.38 132 GLY B CA 1
ATOM 2626 C C . GLY B 1 132 ? -8.812 -0.804 -8.688 1 95.38 132 GLY B C 1
ATOM 2627 O O . GLY B 1 132 ? -8.086 -1.671 -8.195 1 95.38 132 GLY B O 1
ATOM 2628 N N . TYR B 1 133 ? -9.578 -1.009 -9.727 1 97.38 133 TYR B N 1
ATOM 2629 C CA . TYR B 1 133 ? -9.711 -2.35 -10.281 1 97.38 133 TYR B CA 1
ATOM 2630 C C . TYR B 1 133 ? -8.414 -2.795 -10.953 1 97.38 133 TYR B C 1
ATOM 2632 O O . TYR B 1 133 ? -7.723 -1.99 -11.586 1 97.38 133 TYR B O 1
ATOM 2640 N N . GLN B 1 134 ? -8.148 -4.004 -10.781 1 94.62 134 GLN B N 1
ATOM 2641 C CA . GLN B 1 134 ? -7.09 -4.707 -11.492 1 94.62 134 GLN B CA 1
ATOM 2642 C C . GLN B 1 134 ? -7.551 -6.09 -11.938 1 94.62 134 GLN B C 1
ATOM 2644 O O . GLN B 1 134 ? -8.039 -6.879 -11.133 1 94.62 134 GLN B O 1
ATOM 2649 N N . ALA B 1 135 ? -7.375 -6.391 -13.203 1 94.94 135 ALA B N 1
ATOM 2650 C CA . ALA B 1 135 ? -7.781 -7.672 -13.781 1 94.94 135 ALA B CA 1
ATOM 2651 C C . ALA B 1 135 ? -6.82 -8.781 -13.367 1 94.94 135 ALA B C 1
ATOM 2653 O O . ALA B 1 135 ? -5.684 -8.516 -12.969 1 94.94 135 ALA B O 1
ATOM 2654 N N . PRO B 1 136 ? -7.32 -10.062 -13.453 1 92.81 136 PRO B N 1
ATOM 2655 C CA . PRO B 1 136 ? -6.41 -11.188 -13.234 1 92.81 136 PRO B CA 1
ATOM 2656 C C . PRO B 1 136 ? -5.207 -11.172 -14.172 1 92.81 136 PRO B C 1
ATOM 2658 O O . PRO B 1 136 ? -5.273 -10.586 -15.258 1 92.81 136 PRO B O 1
ATOM 2661 N N . GLY B 1 137 ? -4.215 -11.992 -13.938 1 74.75 137 GLY B N 1
ATOM 2662 C CA . GLY B 1 137 ? -3.072 -12.219 -14.805 1 74.75 137 GLY B CA 1
ATOM 2663 C C . GLY B 1 137 ? -1.942 -11.234 -14.57 1 74.75 137 GLY B C 1
ATOM 2664 O O . GLY B 1 137 ? -0.854 -11.383 -15.133 1 74.75 137 GLY B O 1
ATOM 2665 N N . VAL B 1 138 ? -2.158 -10.234 -14.055 1 56.59 138 VAL B N 1
ATOM 2666 C CA . VAL B 1 138 ? -0.954 -9.445 -13.812 1 56.59 138 VAL B CA 1
ATOM 2667 C C . VAL B 1 138 ? -0.02 -10.203 -12.875 1 56.59 138 VAL B C 1
ATOM 2669 O O . VAL B 1 138 ? -0.399 -10.539 -11.75 1 56.59 138 VAL B O 1
ATOM 2672 N N . PHE B 1 139 ? 0.595 -11.359 -13.461 1 50.31 139 PHE B N 1
ATOM 2673 C CA . PHE B 1 139 ? 1.353 -12.469 -12.898 1 50.31 139 PHE B CA 1
ATOM 2674 C C . PHE B 1 139 ? 2.473 -11.961 -12 1 50.31 139 PHE B C 1
ATOM 2676 O O . PHE B 1 139 ? 3.221 -11.055 -12.383 1 50.31 139 PHE B O 1
ATOM 2683 N N . LEU B 1 140 ? 2.326 -11.914 -10.695 1 41.81 140 LEU B N 1
ATOM 2684 C CA . LEU B 1 140 ? 3.596 -11.898 -9.977 1 41.81 140 LEU B CA 1
ATOM 2685 C C . LEU B 1 140 ? 4 -13.305 -9.555 1 41.81 140 LEU B C 1
ATOM 2687 O O . LEU B 1 140 ? 3.258 -13.984 -8.844 1 41.81 140 LEU B O 1
ATOM 2691 N N . PRO B 1 141 ? 4.711 -14.094 -10.258 1 34.44 141 PRO B N 1
ATOM 2692 C CA . PRO B 1 141 ? 5.102 -15.438 -9.828 1 34.44 141 PRO B CA 1
ATOM 2693 C C . PRO B 1 141 ? 5.797 -15.445 -8.469 1 34.44 141 PRO B C 1
ATOM 2695 O O . PRO B 1 141 ? 6.711 -14.648 -8.234 1 34.44 141 PRO B O 1
ATOM 2698 N N . TYR B 1 142 ? 5.184 -15.508 -7.418 1 37.12 142 TYR B N 1
ATOM 2699 C CA . TYR B 1 142 ? 5.91 -15.648 -6.164 1 37.12 142 TYR B CA 1
ATOM 2700 C C . TYR B 1 142 ? 6.164 -17.125 -5.844 1 37.12 142 TYR B C 1
ATOM 2702 O O . TYR B 1 142 ? 5.227 -17.922 -5.773 1 37.12 142 TYR B O 1
ATOM 2710 N N . LYS B 1 143 ? 7.223 -17.703 -6.277 1 36.91 143 LYS B N 1
ATOM 2711 C CA . LYS B 1 143 ? 7.539 -19.047 -5.797 1 36.91 143 LYS B CA 1
ATOM 2712 C C . LYS B 1 143 ? 7.723 -19.062 -4.281 1 36.91 143 LYS B C 1
ATOM 2714 O O . LYS B 1 143 ? 8.508 -18.266 -3.74 1 36.91 143 LYS B O 1
ATOM 2719 N N . SER B 1 144 ? 6.754 -19.594 -3.562 1 35.91 144 SER B N 1
ATOM 2720 C CA . SER B 1 144 ? 6.809 -19.812 -2.123 1 35.91 144 SER B CA 1
ATOM 2721 C C . SER B 1 144 ? 8.047 -20.609 -1.734 1 35.91 144 SER B C 1
ATOM 2723 O O . SER B 1 144 ? 8.289 -21.703 -2.271 1 35.91 144 SER B O 1
ATOM 2725 N N . HIS B 1 145 ? 9.102 -20.062 -1.565 1 35.31 145 HIS B N 1
ATOM 2726 C CA . HIS B 1 145 ? 10.211 -20.828 -1.019 1 35.31 145 HIS B CA 1
ATOM 2727 C C . HIS B 1 145 ? 9.875 -21.359 0.37 1 35.31 145 HIS B C 1
ATOM 2729 O O . HIS B 1 145 ? 10.078 -20.672 1.371 1 35.31 145 HIS B O 1
ATOM 2735 N N . ASP B 1 146 ? 8.75 -21.922 0.5 1 32.69 146 ASP B N 1
ATOM 2736 C CA . ASP B 1 146 ? 8.758 -22.578 1.801 1 32.69 146 ASP B CA 1
ATOM 2737 C C . ASP B 1 146 ? 9.867 -23.609 1.882 1 32.69 146 ASP B C 1
ATOM 2739 O O . ASP B 1 146 ? 9.844 -24.625 1.165 1 32.69 146 ASP B O 1
ATOM 2743 N N . PRO B 1 147 ? 11.047 -23.266 2.193 1 32.94 147 PRO B N 1
ATOM 2744 C CA . PRO B 1 147 ? 11.992 -24.359 2.424 1 32.94 147 PRO B CA 1
ATOM 2745 C C . PRO B 1 147 ? 11.391 -25.5 3.23 1 32.94 147 PRO B C 1
ATOM 2747 O O . PRO B 1 147 ? 11.727 -26.672 3.008 1 32.94 147 PRO B O 1
ATOM 2750 N N . LYS B 1 148 ? 10.82 -25.047 4.363 1 34.75 148 LYS B N 1
ATOM 2751 C CA . LYS B 1 148 ? 10.633 -26.125 5.324 1 34.75 148 LYS B CA 1
ATOM 2752 C C . LYS B 1 148 ? 9.453 -27 4.934 1 34.75 148 LYS B C 1
ATOM 2754 O O . LYS B 1 148 ? 9.008 -27.844 5.719 1 34.75 148 LYS B O 1
ATOM 2759 N N . ALA B 1 149 ? 8.633 -26.562 3.852 1 31.22 149 ALA B N 1
ATOM 2760 C CA . ALA B 1 149 ? 7.438 -27.406 3.93 1 31.22 149 ALA B CA 1
ATOM 2761 C C . ALA B 1 149 ? 7.742 -28.844 3.518 1 31.22 149 ALA B C 1
ATOM 2763 O O . ALA B 1 149 ? 7.344 -29.281 2.438 1 31.22 149 ALA B O 1
ATOM 2764 N N . LYS B 1 150 ? 8.961 -29.125 3.322 1 31.53 150 LYS B N 1
ATOM 2765 C CA . LYS B 1 150 ? 9.039 -30.562 3.064 1 31.53 150 LYS B CA 1
ATOM 2766 C C . LYS B 1 150 ? 8.477 -31.359 4.238 1 31.53 150 LYS B C 1
ATOM 2768 O O . LYS B 1 150 ? 9.211 -31.703 5.172 1 31.53 150 LYS B O 1
ATOM 2773 N N . LYS B 1 151 ? 7.426 -30.844 4.961 1 30.84 151 LYS B N 1
ATOM 2774 C CA . LYS B 1 151 ? 7.078 -31.984 5.809 1 30.84 151 LYS B CA 1
ATOM 2775 C C . LYS B 1 151 ? 6.676 -33.188 4.969 1 30.84 151 LYS B C 1
ATOM 2777 O O . LYS B 1 151 ? 5.75 -33.125 4.156 1 30.84 151 LYS B O 1
ATOM 2782 N N . LYS B 1 152 ? 7.617 -34.031 4.629 1 29.69 152 LYS B N 1
ATOM 2783 C CA . LYS B 1 152 ? 7.367 -35.406 4.262 1 29.69 152 LYS B CA 1
ATOM 2784 C C . LYS B 1 152 ? 6.223 -36 5.078 1 29.69 152 LYS B C 1
ATOM 2786 O O . LYS B 1 152 ? 6.305 -36.094 6.309 1 29.69 152 LYS B O 1
ATOM 2791 N N . PHE B 1 153 ? 4.973 -35.656 4.77 1 25.77 153 PHE B N 1
ATOM 2792 C CA . PHE B 1 153 ? 4.027 -36.656 5.238 1 25.77 153 PHE B CA 1
ATOM 2793 C C . PHE B 1 153 ? 4.469 -38.062 4.816 1 25.77 153 PHE B C 1
ATOM 2795 O O . PHE B 1 153 ? 4.371 -38.438 3.645 1 25.77 153 PHE B O 1
ATOM 2802 N N . ASN B 1 154 ? 5.699 -38.469 5.148 1 23.2 154 ASN B N 1
ATOM 2803 C CA . ASN B 1 154 ? 6.105 -39.875 4.984 1 23.2 154 ASN B CA 1
ATOM 2804 C C . ASN B 1 154 ? 5 -40.844 5.414 1 23.2 154 ASN B C 1
ATOM 2806 O O . ASN B 1 154 ? 4.629 -40.875 6.59 1 23.2 154 ASN B O 1
ATOM 2810 N N . ASN B 1 155 ? 3.941 -40.875 4.535 1 21.81 155 ASN B N 1
ATOM 2811 C CA . ASN B 1 155 ? 3.104 -42.062 4.602 1 21.81 155 ASN B CA 1
ATOM 2812 C C . ASN B 1 155 ? 3.943 -43.344 4.68 1 21.81 155 ASN B C 1
ATOM 2814 O O . ASN B 1 155 ? 4.699 -43.656 3.756 1 21.81 155 ASN B O 1
ATOM 2818 N N . ASN B 1 156 ? 4.578 -43.5 5.832 1 21.66 156 ASN B N 1
ATOM 2819 C CA . ASN B 1 156 ? 5.281 -44.75 6.172 1 21.66 156 ASN B CA 1
ATOM 2820 C C . ASN B 1 156 ? 4.52 -45.969 5.695 1 21.66 156 ASN B C 1
ATOM 2822 O O . ASN B 1 156 ? 3.514 -46.344 6.297 1 21.66 156 ASN B O 1
ATOM 2826 N N . ARG B 1 157 ? 4.258 -45.969 4.422 1 21.94 157 ARG B N 1
ATOM 2827 C CA . ARG B 1 157 ? 3.793 -47.281 3.977 1 21.94 157 ARG B CA 1
ATOM 2828 C C . ARG B 1 157 ? 4.797 -48.375 4.336 1 21.94 157 ARG B C 1
ATOM 2830 O O . ARG B 1 157 ? 5.832 -48.531 3.68 1 21.94 157 ARG B O 1
ATOM 2837 N N . SER B 1 158 ? 5.387 -48.281 5.543 1 22.22 158 SER B N 1
ATOM 2838 C CA . SER B 1 158 ? 6.277 -49.406 5.828 1 22.22 158 SER B CA 1
ATOM 2839 C C . SER B 1 158 ? 5.688 -50.719 5.328 1 22.22 158 SER B C 1
ATOM 2841 O O . SER B 1 158 ? 4.52 -51.031 5.59 1 22.22 158 SER B O 1
ATOM 2843 N N . LYS B 1 159 ? 6.348 -51.25 4.25 1 20.44 159 LYS B N 1
ATOM 2844 C CA . LYS B 1 159 ? 6.352 -52.531 3.51 1 20.44 159 LYS B CA 1
ATOM 2845 C C . LYS B 1 159 ? 6.094 -53.719 4.438 1 20.44 159 LYS B C 1
ATOM 2847 O O . LYS B 1 159 ? 6.258 -53.594 5.652 1 20.44 159 LYS B O 1
ATOM 2852 N N . THR B 1 160 ? 6.324 -55 3.906 1 20.38 160 THR B N 1
ATOM 2853 C CA . THR B 1 160 ? 5.816 -56.344 3.637 1 20.38 160 THR B CA 1
ATOM 2854 C C . THR B 1 160 ? 6.34 -57.344 4.672 1 20.38 160 THR B C 1
ATOM 2856 O O . THR B 1 160 ? 5.648 -58.312 5.027 1 20.38 160 THR B O 1
ATOM 2859 N N . ASN B 1 161 ? 7.719 -57.344 5.059 1 19.11 161 ASN B N 1
ATOM 2860 C CA . ASN B 1 161 ? 8.406 -58.625 4.934 1 19.11 161 ASN B CA 1
ATOM 2861 C C . ASN B 1 161 ? 7.863 -59.656 5.922 1 19.11 161 ASN B C 1
ATOM 2863 O O . ASN B 1 161 ? 7.621 -59.344 7.086 1 19.11 161 ASN B O 1
ATOM 2867 N N . LYS B 1 162 ? 7.602 -60.875 5.328 1 19.34 162 LYS B N 1
ATOM 2868 C CA . LYS B 1 162 ? 7.109 -62.188 5.746 1 19.34 162 LYS B CA 1
ATOM 2869 C C . LYS B 1 162 ? 8.008 -62.812 6.82 1 19.34 162 LYS B C 1
ATOM 2871 O O . LYS B 1 162 ? 9.219 -62.938 6.613 1 19.34 162 LYS B O 1
ATOM 2876 N N . LYS B 1 163 ? 7.719 -62.656 8.102 1 21.66 163 LYS B N 1
ATOM 2877 C CA . LYS B 1 163 ? 8.266 -63.375 9.266 1 21.66 163 LYS B CA 1
ATOM 2878 C C . LYS B 1 163 ? 8.312 -64.875 9.023 1 21.66 163 LYS B C 1
ATOM 2880 O O . LYS B 1 163 ? 7.277 -65.562 9.039 1 21.66 163 LYS B O 1
ATOM 2885 N N . THR B 1 164 ? 9.086 -65.312 8.102 1 17.73 164 THR B N 1
ATOM 2886 C CA . THR B 1 164 ? 8.898 -66.75 7.961 1 17.73 164 THR B CA 1
ATOM 2887 C C . THR B 1 164 ? 9.234 -67.5 9.266 1 17.73 164 THR B C 1
ATOM 2889 O O . THR B 1 164 ? 8.477 -68.312 9.719 1 17.73 164 THR B O 1
ATOM 2892 N N . ASN B 1 165 ? 10.562 -67.75 9.531 1 16.14 165 ASN B N 1
ATOM 2893 C CA . ASN B 1 165 ? 10.922 -69.188 9.516 1 16.14 165 ASN B CA 1
ATOM 2894 C C . ASN B 1 165 ? 10.508 -69.875 10.812 1 16.14 165 ASN B C 1
ATOM 2896 O O . ASN B 1 165 ? 10.203 -69.25 11.805 1 16.14 165 ASN B O 1
ATOM 2900 N N . ASN B 1 166 ? 11.375 -71.062 11.195 1 16.2 166 ASN B N 1
ATOM 2901 C CA . ASN B 1 166 ? 11.414 -72.5 11.477 1 16.2 166 ASN B CA 1
ATOM 2902 C C . ASN B 1 166 ? 11.328 -72.75 12.977 1 16.2 166 ASN B C 1
ATOM 2904 O O . ASN B 1 166 ? 11.883 -72 13.781 1 16.2 166 ASN B O 1
ATOM 2908 N N . LYS B 1 167 ? 10.414 -73.625 13.352 1 18.62 167 LYS B N 1
ATOM 2909 C CA . LYS B 1 167 ? 9.867 -74.375 14.508 1 18.62 167 LYS B CA 1
ATOM 2910 C C . LYS B 1 167 ? 10.977 -75 15.32 1 18.62 167 LYS B C 1
ATOM 2912 O O . LYS B 1 167 ? 10.703 -75.812 16.234 1 18.62 167 LYS B O 1
ATOM 2917 N N . ASN B 1 168 ? 12.25 -74.812 15.008 1 16.59 168 ASN B N 1
ATOM 2918 C CA . ASN B 1 168 ? 12.922 -76.062 15.328 1 16.59 168 ASN B CA 1
ATOM 2919 C C . ASN B 1 168 ? 12.781 -76.375 16.812 1 16.59 168 ASN B C 1
ATOM 2921 O O . ASN B 1 168 ? 12.586 -75.5 17.641 1 16.59 168 ASN B O 1
ATOM 2925 N N . LEU B 1 169 ? 13.195 -77.625 17.141 1 17.69 169 LEU B N 1
ATOM 2926 C CA . LEU B 1 169 ? 12.953 -78.812 17.969 1 17.69 169 LEU B CA 1
ATOM 2927 C C . LEU B 1 169 ? 13.422 -78.625 19.391 1 17.69 169 LEU B C 1
ATOM 2929 O O . LEU B 1 169 ? 12.711 -78.938 20.344 1 17.69 169 LEU B O 1
ATOM 2933 N N . ARG B 1 170 ? 14.766 -78.562 19.656 1 16.33 170 ARG B N 1
ATOM 2934 C CA . ARG B 1 170 ? 15.305 -79.688 20.422 1 16.33 170 ARG B CA 1
ATOM 2935 C C . ARG B 1 170 ? 15.156 -79.438 21.922 1 16.33 170 ARG B C 1
ATOM 2937 O O . ARG B 1 170 ? 15.211 -78.25 22.375 1 16.33 170 ARG B O 1
ATOM 2944 N N . LYS B 1 171 ? 15.055 -80.5 22.672 1 16.91 171 LYS B N 1
ATOM 2945 C CA . LYS B 1 171 ? 14.609 -81.125 23.906 1 16.91 171 LYS B CA 1
ATOM 2946 C C . LYS B 1 171 ? 15.469 -80.75 25.094 1 16.91 171 LYS B C 1
ATOM 2948 O O . LYS B 1 171 ? 15.094 -80.938 26.25 1 16.91 171 LYS B O 1
ATOM 2953 N N . ASN B 1 172 ? 16.734 -80.188 24.859 1 15.92 172 ASN B N 1
ATOM 2954 C CA . ASN B 1 172 ? 17.578 -81 25.766 1 15.92 172 ASN B CA 1
ATOM 2955 C C . ASN B 1 172 ? 17.312 -80.625 27.234 1 15.92 172 ASN B C 1
ATOM 2957 O O . ASN B 1 172 ? 16.969 -79.5 27.531 1 15.92 172 ASN B O 1
ATOM 2961 N N . GLU B 1 173 ? 17.875 -81.375 28.078 1 16.55 173 GLU B N 1
ATOM 2962 C CA . GLU B 1 173 ? 17.719 -82.125 29.328 1 16.55 173 GLU B CA 1
ATOM 2963 C C . GLU B 1 173 ? 17.922 -81.188 30.531 1 16.55 173 GLU B C 1
ATOM 2965 O O . GLU B 1 173 ? 17.094 -81.188 31.438 1 16.55 173 GLU B O 1
ATOM 2970 N N . ASN B 1 174 ? 19.141 -81.125 31.031 1 15.99 174 ASN B N 1
ATOM 2971 C CA . ASN B 1 174 ? 19.328 -81.812 32.312 1 15.99 174 ASN B CA 1
ATOM 2972 C C . ASN B 1 174 ? 19.125 -80.875 33.5 1 15.99 174 ASN B C 1
ATOM 2974 O O . ASN B 1 174 ? 19.141 -79.688 33.312 1 15.99 174 ASN B O 1
ATOM 2978 N N . SER B 1 175 ? 20.016 -80.938 34.344 1 16.14 175 SER B N 1
ATOM 2979 C CA . SER B 1 175 ? 19.938 -81.438 35.719 1 16.14 175 SER B CA 1
ATOM 2980 C C . SER B 1 175 ? 19.766 -80.25 36.719 1 16.14 175 SER B C 1
ATOM 2982 O O . SER B 1 175 ? 18.859 -80.25 37.531 1 16.14 175 SER B O 1
ATOM 2984 N N . GLY B 1 176 ? 20.828 -79.75 37.281 1 16 176 GLY B N 1
ATOM 2985 C CA . GLY B 1 176 ? 20.984 -80.062 38.719 1 16 176 GLY B CA 1
ATOM 2986 C C . GLY B 1 176 ? 20.469 -78.938 39.625 1 16 176 GLY B C 1
ATOM 2987 O O . GLY B 1 176 ? 20.078 -77.875 39.125 1 16 176 GLY B O 1
ATOM 2988 N N . GLN B 1 177 ? 21.219 -78.562 40.625 1 16.88 177 GLN B N 1
ATOM 2989 C CA . GLN B 1 177 ? 21 -78.812 42.062 1 16.88 177 GLN B CA 1
ATOM 2990 C C . GLN B 1 177 ? 20.469 -77.562 42.75 1 16.88 177 GLN B C 1
ATOM 2992 O O . GLN B 1 177 ? 19.469 -77.625 43.469 1 16.88 177 GLN B O 1
ATOM 2997 N N . SER B 1 178 ? 21.359 -76.75 43.281 1 17.47 178 SER B N 1
ATOM 2998 C CA . SER B 1 178 ? 21.406 -76.75 44.719 1 17.47 178 SER B CA 1
ATOM 2999 C C . SER B 1 178 ? 20.469 -75.688 45.312 1 17.47 178 SER B C 1
ATOM 3001 O O . SER B 1 178 ? 20.016 -74.75 44.562 1 17.47 178 SER B O 1
ATOM 3003 N N . THR B 1 179 ? 20.844 -75.062 46.469 1 17.39 179 THR B N 1
ATOM 3004 C CA . THR B 1 179 ? 20.375 -75.188 47.844 1 17.39 179 THR B CA 1
ATOM 3005 C C . THR B 1 179 ? 19.688 -73.875 48.312 1 17.39 179 THR B C 1
ATOM 3007 O O . THR B 1 179 ? 19 -73.875 49.312 1 17.39 179 THR B O 1
ATOM 3010 N N . SER B 1 180 ? 19.906 -72.875 47.5 1 15.8 180 SER B N 1
ATOM 3011 C CA . SER B 1 180 ? 20.062 -71.812 48.469 1 15.8 180 SER B CA 1
ATOM 3012 C C . SER B 1 180 ? 18.781 -71.562 49.281 1 15.8 180 SER B C 1
ATOM 3014 O O . SER B 1 180 ? 17.688 -71.938 48.812 1 15.8 180 SER B O 1
ATOM 3016 N N . LYS B 1 181 ? 18.938 -70.438 49.75 1 18.3 181 LYS B N 1
ATOM 3017 C CA . LYS B 1 181 ? 18.719 -69.875 51.094 1 18.3 181 LYS B CA 1
ATOM 3018 C C . LYS B 1 181 ? 17.234 -69.562 51.312 1 18.3 181 LYS B C 1
ATOM 3020 O O . LYS B 1 181 ? 16.531 -69.188 50.406 1 18.3 181 LYS B O 1
ATOM 3025 N N . ASP B 1 182 ? 16.953 -69.562 52.5 1 16.75 182 ASP B N 1
ATOM 3026 C CA . ASP B 1 182 ? 15.922 -69.875 53.5 1 16.75 182 ASP B CA 1
ATOM 3027 C C . ASP B 1 182 ? 14.758 -68.938 53.406 1 16.75 182 ASP B C 1
ATOM 3029 O O . ASP B 1 182 ? 14.867 -67.875 52.781 1 16.75 182 ASP B O 1
ATOM 3033 N N . ASN B 1 183 ? 14.398 -68.5 54.531 1 16.58 183 ASN B N 1
ATOM 3034 C CA . ASN B 1 183 ? 13.211 -68.75 55.344 1 16.58 183 ASN B CA 1
ATOM 3035 C C . ASN B 1 183 ? 12.203 -67.625 55.25 1 16.58 183 ASN B C 1
ATOM 3037 O O . ASN B 1 183 ? 11.039 -67.875 54.906 1 16.58 183 ASN B O 1
ATOM 3041 N N . THR B 1 184 ? 12.156 -66.875 56.375 1 19.06 184 THR B N 1
ATOM 3042 C CA . THR B 1 184 ? 11.023 -66.938 57.281 1 19.06 184 THR B CA 1
ATOM 3043 C C . THR B 1 184 ? 9.977 -65.875 56.906 1 19.06 184 THR B C 1
ATOM 3045 O O . THR B 1 184 ? 10.281 -64.938 56.188 1 19.06 184 THR B O 1
ATOM 3048 N N . ASP B 1 185 ? 9.148 -65.562 57.938 1 18.92 185 ASP B N 1
ATOM 3049 C CA . ASP B 1 185 ? 7.738 -65.562 58.312 1 18.92 185 ASP B CA 1
ATOM 3050 C C . ASP B 1 185 ? 7.121 -64.188 58.25 1 18.92 185 ASP B C 1
ATOM 3052 O O . ASP B 1 185 ? 7.676 -63.219 58.781 1 18.92 185 ASP B O 1
ATOM 3056 N N . VAL B 1 186 ? 6.555 -63.906 57.281 1 19.84 186 VAL B N 1
ATOM 3057 C CA . VAL B 1 186 ? 5.684 -62.75 57.062 1 19.84 186 VAL B CA 1
ATOM 3058 C C . VAL B 1 186 ? 4.688 -62.625 58.219 1 19.84 186 VAL B C 1
ATOM 3060 O O . VAL B 1 186 ? 3.809 -63.469 58.375 1 19.84 186 VAL B O 1
ATOM 3063 N N . LYS B 1 187 ? 5.246 -62.094 59.344 1 19.05 187 LYS B N 1
ATOM 3064 C CA . LYS B 1 187 ? 4.438 -61.844 60.531 1 19.05 187 LYS B CA 1
ATOM 3065 C C . LYS B 1 187 ? 3.02 -61.406 60.156 1 19.05 187 LYS B C 1
ATOM 3067 O O . LYS B 1 187 ? 2.82 -60.688 59.188 1 19.05 187 LYS B O 1
ATOM 3072 N N . MET B 1 188 ? 2.076 -61.781 61 1 18.55 188 MET B N 1
ATOM 3073 C CA . MET B 1 188 ? 0.868 -62.438 61.469 1 18.55 188 MET B CA 1
ATOM 3074 C C . MET B 1 188 ? -0.345 -61.531 61.344 1 18.55 188 MET B C 1
ATOM 3076 O O . MET B 1 188 ? -1.379 -61.938 60.812 1 18.55 188 MET B O 1
ATOM 3080 N N . GLU B 1 189 ? -0.741 -60.5 62.469 1 21.14 189 GLU B N 1
ATOM 3081 C CA . GLU B 1 189 ? -1.854 -60.5 63.406 1 21.14 189 GLU B CA 1
ATOM 3082 C C . GLU B 1 189 ? -3.01 -59.656 62.938 1 21.14 189 GLU B C 1
ATOM 3084 O O . GLU B 1 189 ? -2.797 -58.656 62.219 1 21.14 189 GLU B O 1
ATOM 3089 N N . LEU B 1 190 ? -4.602 -59.75 63.562 1 20.56 190 LEU B N 1
ATOM 3090 C CA . LEU B 1 190 ? -5.82 -59.031 63.969 1 20.56 190 LEU B CA 1
ATOM 3091 C C . LEU B 1 190 ? -5.492 -57.688 64.562 1 20.56 190 LEU B C 1
ATOM 3093 O O . LEU B 1 190 ? -4.566 -57.562 65.375 1 20.56 190 LEU B O 1
#

pLDDT: mean 75.56, std 32.42, range [15.8, 98.94]

Solvent-accessible surface area (backbone atoms only — not comparable to full-atom values): 22944 Å² total; per-residue (Å²): 112,87,60,41,41,86,54,60,75,47,66,60,79,89,52,84,88,68,52,90,57,83,89,65,64,90,65,46,41,76,45,77,42,46,78,86,57,53,67,67,60,53,48,53,52,48,61,68,47,32,80,76,44,45,24,38,33,31,30,10,41,48,84,11,28,28,56,24,53,51,51,50,47,53,53,29,45,76,55,73,23,52,35,26,35,36,46,43,78,52,58,43,49,29,40,34,31,28,39,44,72,46,90,87,50,68,74,42,75,46,65,30,34,32,53,24,36,40,40,36,40,25,64,58,90,67,71,76,78,42,60,16,38,42,70,48,57,74,68,46,50,58,66,75,74,60,76,71,69,67,65,71,78,68,76,71,75,69,73,78,71,78,68,77,71,81,74,84,91,84,73,89,80,83,83,84,87,91,85,90,85,86,85,91,78,89,82,87,84,129,114,87,61,42,42,86,55,59,74,46,66,60,80,88,53,84,88,68,52,88,57,81,87,65,65,91,65,46,42,78,44,77,40,46,78,86,57,55,66,68,59,54,48,54,52,49,62,67,48,33,83,76,44,45,24,39,32,33,29,9,40,51,82,10,28,27,55,24,54,50,50,51,51,52,53,30,45,76,54,74,24,53,36,27,36,35,45,44,77,52,55,42,48,29,41,34,30,28,38,43,71,45,89,89,48,67,72,43,76,47,70,30,26,32,55,25,37,39,39,37,38,24,63,58,89,65,70,76,79,40,62,18,37,42,70,48,56,75,70,48,54,57,66,76,75,61,74,73,68,64,66,72,78,68,74,72,69,74,82,80,84,77,83,67,88,82,82,82,79,86,76,83,76,83,78,84,80,84,80,75,82,86,80,86,76,82,87,85,88,139

InterPro domains:
  IPR002775 DNA/RNA-binding protein Alba-like [PF01918] (30-91)
  IPR036882 Alba-like domain superfamily [G3DSA:3.30.110.20] (32-124)
  IPR036882 Alba-like domain superfamily [SSF82704] (31-122)
  IPR051958 Alba-like nucleic acid-binding [PTHR13516] (1-177)

Secondary structure (DSSP, 8-state):
-TTEEEEEEEEPPP-GGG-S-TT--TT-EEEEE-TT--HHHHHHHHHHHHHHH-EEEEEEEGGGHHHHHHHHHHHHHHTTT--EEEEEEEEEEEEEEEEESSTTSPPEEEEEEEEEEEEEEESS---TTSTTEE-TT---------TT------------------------------------------/-TTEEEEEEEEPPP-GGG-S-TT--TT-EEEEE-TT--HHHHHHHHHHHHHHH-EEEEEEEGGGHHHHHHHHHHHHHHTTT--EEEEEEEEEEEEEEEEESSTTSPPEEEEEEEEEEEEEEESS---TTSTTEE-TT---------SS------------------------------------------

Nearest PDB structures (foldseek):
  6ahu-assembly1_G  TM=7.548E-01  e=3.251E-07  Homo sapiens
  6lt7-assembly1_D  TM=6.923E-01  e=6.317E-07  Homo sapiens
  6cwx-assembly1_A  TM=7.302E-01  e=4.597E-05  Homo sapiens
  8xao-assembly1_B  TM=7.768E-01  e=3.372E-04  Sulfolobus acidocaldarius DSM 639
  2ek0-assembly1_A  TM=5.345E-01  e=5.807E-04  Thermus thermophilus

Organism: Brassicogethes aeneus (NCBI:txid1431903)